Protein AF-A0A7W1F1E6-F1 (afdb_monomer)

Mean predicted aligned error: 12.1 Å

Foldseek 3Di:
DDPVLVVVLVVLLVLLCVLVVCQCVLQVPQDCVQEPVVLLVLSVCLLVVLLVVLLVLQCPFADPVSNPDPVNSSSLSSNLSSQLSVQLVVVVVVVQDSRVQRRRVVPSVSSVVSSCSSNVSSVVSSVVRGYDPVVVVVVVVVVVVVVVVVVVPPPPPPDDDDDDDDDDDDDPDDDDDDDDDDDDDDDDDDDD

Sequence (192 aa):
MSPDEFFVGMFCLVIALITWGSWYLGTVQVSGLVSPLAVRLPVYLAPLLAAGGLWMVLRTLASWDVRESPLYLAFYLVFGAAWVGITTRIQRLFGLYARDDVAERGNLGAGLAVGGAVLGATACYAGANIGDEINDERLMDRSLFIQMTSRQRAPTMGIPHRHLQSRATAEDLIHDGGESPTRRAGNRAASQ

pLDDT: mean 84.8, std 17.02, range [47.06, 98.62]

Solvent-accessible surface area (backbone atoms only — not comparable to full-atom values): 11192 Å² total; per-residue (Å²): 134,55,74,66,58,49,54,51,38,53,52,22,41,54,48,21,52,55,39,48,47,52,50,51,53,57,41,65,72,49,56,65,90,65,24,55,66,80,43,38,41,44,63,66,44,29,62,56,52,29,51,51,52,40,51,50,42,43,63,71,43,26,33,68,76,40,48,75,28,72,67,48,44,51,39,55,49,35,41,50,43,19,52,41,31,51,49,57,58,55,37,46,80,75,74,47,43,70,40,61,42,13,32,59,62,45,33,47,69,54,17,50,52,52,24,50,51,47,38,48,48,34,48,54,54,42,60,75,49,54,34,67,64,82,50,50,62,55,47,53,52,49,52,51,51,50,53,54,56,58,66,72,68,67,77,90,72,88,71,87,84,75,84,86,80,89,80,76,94,81,81,90,75,91,84,84,89,80,90,80,94,76,88,77,90,83,87,79,89,83,93,133

Structure (mmCIF, N/CA/C/O backbone):
data_AF-A0A7W1F1E6-F1
#
_entry.id   AF-A0A7W1F1E6-F1
#
loop_
_atom_site.group_PDB
_atom_site.id
_atom_site.type_symbol
_atom_site.label_atom_id
_atom_site.label_alt_id
_atom_site.label_comp_id
_atom_site.label_asym_id
_atom_site.label_entity_id
_atom_site.label_seq_id
_atom_site.pdbx_PDB_ins_code
_atom_site.Cartn_x
_atom_site.Cartn_y
_atom_site.Cartn_z
_atom_site.occupancy
_atom_site.B_iso_or_equiv
_atom_site.auth_seq_id
_atom_site.auth_comp_id
_atom_site.auth_asym_id
_atom_site.auth_atom_id
_atom_site.pdbx_PDB_model_num
ATOM 1 N N . MET A 1 1 ? 5.528 0.051 -23.300 1.00 88.12 1 MET A N 1
ATOM 2 C CA . MET A 1 1 ? 4.625 -0.885 -22.619 1.00 88.12 1 MET A CA 1
ATOM 3 C C . MET A 1 1 ? 4.069 -1.857 -23.633 1.00 88.12 1 MET A C 1
ATOM 5 O O . MET A 1 1 ? 3.473 -1.417 -24.616 1.00 88.12 1 MET A O 1
ATOM 9 N N . SER A 1 2 ? 4.356 -3.139 -23.457 1.00 95.00 2 SER A N 1
ATOM 10 C CA . SER A 1 2 ? 3.890 -4.202 -24.344 1.00 95.00 2 SER A CA 1
ATOM 11 C C . SER A 1 2 ? 2.410 -4.543 -24.077 1.00 95.00 2 SER A C 1
ATOM 13 O O . SER A 1 2 ? 1.859 -4.173 -23.033 1.00 95.00 2 SER A O 1
ATOM 15 N N . PRO A 1 3 ? 1.715 -5.219 -25.014 1.00 96.31 3 PRO A N 1
ATOM 16 C CA . PRO A 1 3 ? 0.317 -5.604 -24.816 1.00 96.31 3 PRO A CA 1
ATOM 17 C C . PRO A 1 3 ? 0.088 -6.499 -23.589 1.00 96.31 3 PRO A C 1
ATOM 19 O O . PRO A 1 3 ? -0.916 -6.345 -22.902 1.00 96.31 3 PRO A O 1
ATOM 22 N N . ASP A 1 4 ? 1.006 -7.415 -23.284 1.00 96.81 4 ASP A N 1
ATOM 23 C CA . ASP A 1 4 ? 0.929 -8.300 -22.118 1.00 96.81 4 ASP A CA 1
ATOM 24 C C . ASP A 1 4 ? 1.033 -7.528 -20.793 1.00 96.81 4 ASP A C 1
ATOM 26 O O . ASP A 1 4 ? 0.194 -7.727 -19.912 1.00 96.81 4 ASP A O 1
ATOM 30 N N . GLU A 1 5 ? 1.957 -6.567 -20.687 1.00 96.25 5 GLU A N 1
ATOM 31 C CA . GLU A 1 5 ? 2.050 -5.654 -19.540 1.00 96.25 5 GLU A CA 1
ATOM 32 C C . GLU A 1 5 ? 0.737 -4.888 -19.330 1.00 96.25 5 GLU A C 1
ATOM 34 O O . GLU A 1 5 ? 0.280 -4.710 -18.199 1.00 96.25 5 GLU A O 1
ATOM 39 N N . PHE A 1 6 ? 0.076 -4.475 -20.416 1.00 96.19 6 PHE A N 1
ATOM 40 C CA . PHE A 1 6 ? -1.224 -3.806 -20.344 1.00 96.19 6 PHE A CA 1
ATOM 41 C C . PHE A 1 6 ? -2.318 -4.693 -19.749 1.00 96.19 6 PHE A C 1
ATOM 43 O O . PHE A 1 6 ? -3.043 -4.253 -18.851 1.00 96.19 6 PHE A O 1
ATOM 50 N N . PHE A 1 7 ? -2.421 -5.948 -20.189 1.00 97.62 7 PHE A N 1
ATOM 51 C CA . PHE A 1 7 ? -3.396 -6.886 -19.630 1.00 97.62 7 PHE A CA 1
ATOM 52 C C . PHE A 1 7 ? -3.124 -7.191 -18.154 1.00 97.62 7 PHE A C 1
ATOM 54 O O . PHE A 1 7 ? -4.062 -7.209 -17.353 1.00 97.62 7 PHE A O 1
ATOM 61 N N . VAL A 1 8 ? -1.853 -7.356 -17.772 1.00 98.00 8 VAL A N 1
ATOM 62 C CA . VAL A 1 8 ? -1.454 -7.520 -16.366 1.00 98.00 8 VAL A CA 1
ATOM 63 C C . VAL A 1 8 ? -1.845 -6.287 -15.551 1.00 98.00 8 VAL A C 1
ATOM 65 O O . VAL A 1 8 ? -2.452 -6.420 -14.490 1.00 98.00 8 VAL A O 1
ATOM 68 N N . GLY A 1 9 ? -1.589 -5.084 -16.068 1.00 97.88 9 GLY A N 1
ATOM 69 C CA . GLY A 1 9 ? -1.956 -3.829 -15.413 1.00 97.88 9 GLY A CA 1
ATOM 70 C C . GLY A 1 9 ? -3.462 -3.706 -15.179 1.00 97.88 9 GLY A C 1
ATOM 71 O O . GLY A 1 9 ? -3.891 -3.335 -14.086 1.00 97.88 9 GLY A O 1
ATOM 72 N N . MET A 1 10 ? -4.279 -4.085 -16.166 1.00 98.19 10 MET A N 1
ATOM 73 C CA . MET A 1 10 ? -5.740 -4.103 -16.035 1.00 98.19 10 MET A CA 1
ATOM 74 C C . MET A 1 10 ? -6.218 -5.110 -14.987 1.00 98.19 10 MET A C 1
ATOM 76 O O . MET A 1 10 ? -7.077 -4.788 -14.165 1.00 98.19 10 MET A O 1
ATOM 80 N N . PHE A 1 11 ? -5.642 -6.311 -14.977 1.00 98.38 11 PHE A N 1
ATOM 81 C CA . PHE A 1 11 ? -5.961 -7.328 -13.980 1.00 98.38 11 PHE A CA 1
ATOM 82 C C . PHE A 1 11 ? -5.597 -6.866 -12.560 1.00 98.38 11 PHE A C 1
ATOM 84 O O . PHE A 1 11 ? -6.419 -6.951 -11.643 1.00 98.38 11 PHE A O 1
ATOM 91 N N . CYS A 1 12 ? -4.407 -6.287 -12.387 1.00 98.44 12 CYS A N 1
ATOM 92 C CA . CYS A 1 12 ? -3.978 -5.687 -11.127 1.00 98.44 12 CYS A CA 1
ATOM 93 C C . CYS A 1 12 ? -4.890 -4.534 -10.700 1.00 98.44 12 CYS A C 1
ATOM 95 O O . CYS A 1 12 ? -5.227 -4.443 -9.521 1.00 98.44 12 CYS A O 1
ATOM 97 N N . LEU A 1 13 ? -5.354 -3.697 -11.634 1.00 98.44 13 LEU A N 1
ATOM 98 C CA . LEU A 1 13 ? -6.293 -2.619 -11.322 1.00 98.44 13 LEU A CA 1
ATOM 99 C C . LEU A 1 13 ? -7.591 -3.163 -10.723 1.00 98.44 13 LEU A C 1
ATOM 101 O O . LEU A 1 13 ? -8.038 -2.673 -9.687 1.00 98.44 13 LEU A O 1
ATOM 105 N N . VAL A 1 14 ? -8.175 -4.198 -11.332 1.00 98.62 14 VAL A N 1
ATOM 106 C CA . VAL A 1 14 ? -9.402 -4.829 -10.824 1.00 98.62 14 VAL A CA 1
ATOM 107 C C . VAL A 1 14 ? -9.180 -5.399 -9.423 1.00 98.62 14 VAL A C 1
ATOM 109 O O . VAL A 1 14 ? -9.983 -5.140 -8.525 1.00 98.62 14 VAL A O 1
ATOM 112 N N . ILE A 1 15 ? -8.073 -6.117 -9.206 1.00 98.50 15 ILE A N 1
ATOM 113 C CA . ILE A 1 15 ? -7.727 -6.648 -7.882 1.00 98.50 15 ILE A CA 1
ATOM 114 C C . ILE A 1 15 ? -7.603 -5.517 -6.863 1.00 98.50 15 ILE A C 1
ATOM 116 O O . ILE A 1 15 ? -8.237 -5.590 -5.812 1.00 98.50 15 ILE A O 1
ATOM 120 N N . ALA A 1 16 ? -6.841 -4.468 -7.180 1.00 98.31 16 ALA A N 1
ATOM 121 C CA . ALA A 1 16 ? -6.631 -3.332 -6.293 1.00 98.31 16 ALA A CA 1
ATOM 122 C C . ALA A 1 16 ? -7.963 -2.667 -5.912 1.00 98.31 16 ALA A C 1
ATOM 124 O O . ALA A 1 16 ? -8.220 -2.431 -4.730 1.00 98.31 16 ALA A O 1
ATOM 125 N N . LEU A 1 17 ? -8.846 -2.420 -6.885 1.00 98.06 17 LEU A N 1
ATOM 126 C CA . LEU A 1 17 ? -10.163 -1.830 -6.634 1.00 98.06 17 LEU A CA 1
ATOM 127 C C . LEU A 1 17 ? -11.020 -2.708 -5.716 1.00 98.06 17 LEU A C 1
ATOM 129 O O . LEU A 1 17 ? -11.637 -2.197 -4.782 1.00 98.06 17 LEU A O 1
ATOM 133 N N . ILE A 1 18 ? -11.028 -4.027 -5.925 1.00 98.00 18 ILE A N 1
ATOM 134 C CA . ILE A 1 18 ? -11.782 -4.962 -5.081 1.00 98.00 18 ILE A CA 1
ATOM 135 C C . ILE A 1 18 ? -11.206 -4.998 -3.659 1.00 98.00 18 ILE A C 1
ATOM 137 O O . ILE A 1 18 ? -11.951 -4.899 -2.677 1.00 98.00 18 ILE A O 1
ATOM 141 N N . THR A 1 19 ? -9.886 -5.141 -3.513 1.00 97.31 19 THR A N 1
ATOM 142 C CA . THR A 1 19 ? -9.246 -5.258 -2.199 1.00 97.31 19 THR A CA 1
ATOM 143 C C . THR A 1 19 ? -9.395 -3.974 -1.399 1.00 97.31 19 THR A C 1
ATOM 145 O O . THR A 1 19 ? -9.927 -4.019 -0.289 1.00 97.31 19 THR A O 1
ATOM 148 N N . TRP A 1 20 ? -9.022 -2.831 -1.974 1.00 97.38 20 TRP A N 1
ATOM 149 C CA . TRP A 1 20 ? -9.066 -1.546 -1.281 1.00 97.38 20 TRP A CA 1
ATOM 150 C C . TRP A 1 20 ? -10.487 -1.022 -1.120 1.00 97.38 20 TRP A C 1
ATOM 152 O O . TRP A 1 20 ? -10.826 -0.523 -0.050 1.00 97.38 20 TRP A O 1
ATOM 162 N N . GLY A 1 21 ? -11.352 -1.209 -2.120 1.00 96.50 21 GLY A N 1
ATOM 163 C CA . GLY A 1 21 ? -12.767 -0.860 -2.015 1.00 96.50 21 GLY A CA 1
ATOM 164 C C . GLY A 1 21 ? -13.426 -1.579 -0.842 1.00 96.50 21 GLY A C 1
ATOM 165 O O . GLY A 1 21 ? -14.015 -0.939 0.024 1.00 96.50 21 GLY A O 1
ATOM 166 N N . SER A 1 22 ? -13.250 -2.899 -0.732 1.00 95.81 22 SER A N 1
ATOM 167 C CA . SER A 1 22 ? -13.806 -3.649 0.402 1.00 95.81 22 SER A CA 1
ATOM 168 C C . SER A 1 22 ? -13.191 -3.264 1.757 1.00 95.81 22 SER A C 1
ATOM 170 O O . SER A 1 22 ? -13.900 -3.266 2.762 1.00 95.81 22 SER A O 1
ATOM 172 N N . TRP A 1 23 ? -11.904 -2.897 1.790 1.00 95.50 23 TRP A N 1
ATOM 173 C CA . TRP A 1 23 ? -11.218 -2.429 2.997 1.00 95.50 23 TRP A CA 1
ATOM 174 C C . TRP A 1 23 ? -11.809 -1.113 3.503 1.00 95.50 23 TRP A C 1
ATOM 176 O O . TRP A 1 23 ? -12.213 -1.013 4.664 1.00 95.50 23 TRP A O 1
ATOM 186 N N . TYR A 1 24 ? -11.902 -0.110 2.627 1.00 95.38 24 TYR A N 1
ATOM 187 C CA . TYR A 1 24 ? -12.428 1.206 2.979 1.00 95.38 24 TYR A CA 1
ATOM 188 C C . TYR A 1 24 ? -13.925 1.161 3.269 1.00 95.38 24 TYR A C 1
ATOM 190 O O . TYR A 1 24 ? -14.363 1.715 4.272 1.00 95.38 24 TYR A O 1
ATOM 198 N N . LEU A 1 25 ? -14.715 0.448 2.463 1.00 94.88 25 LEU A N 1
ATOM 199 C CA . LEU A 1 25 ? -16.147 0.300 2.725 1.00 94.88 25 LEU A CA 1
ATOM 200 C C . LEU A 1 25 ? -16.395 -0.413 4.059 1.00 94.88 25 LEU A C 1
ATOM 202 O O . LEU A 1 25 ? -17.194 0.062 4.863 1.00 94.88 25 LEU A O 1
ATOM 206 N N . GLY A 1 26 ? -15.666 -1.498 4.337 1.00 92.19 26 GLY A N 1
ATOM 207 C CA . GLY A 1 26 ? -15.807 -2.242 5.588 1.00 92.19 26 GLY A CA 1
ATOM 208 C C . GLY A 1 26 ? -15.404 -1.437 6.824 1.00 92.19 26 GLY A C 1
ATOM 209 O O . GLY A 1 26 ? -16.008 -1.600 7.879 1.00 92.19 26 GLY A O 1
ATOM 210 N N . THR A 1 27 ? -14.416 -0.549 6.702 1.00 90.75 27 THR A N 1
ATOM 211 C CA . THR A 1 27 ? -13.952 0.282 7.821 1.00 90.75 27 THR A CA 1
ATOM 212 C C . 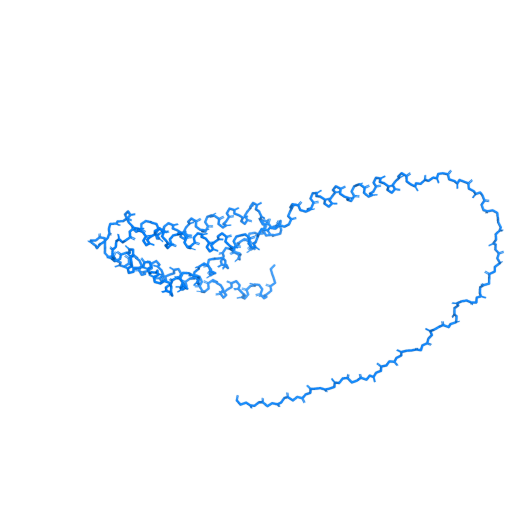THR A 1 27 ? -14.804 1.531 8.015 1.00 90.75 27 THR A C 1
ATOM 214 O O . THR A 1 27 ? -15.088 1.864 9.160 1.00 90.75 27 THR A O 1
ATOM 217 N N . VAL A 1 28 ? -15.266 2.201 6.953 1.00 92.31 28 VAL A N 1
ATOM 218 C CA . VAL A 1 28 ? -16.086 3.429 7.038 1.00 92.31 28 VAL A CA 1
ATOM 219 C C . VAL A 1 28 ? -17.503 3.151 7.544 1.00 92.31 28 VAL A C 1
ATOM 221 O O . VAL A 1 28 ? -18.056 3.979 8.264 1.00 92.31 28 VAL A O 1
ATOM 224 N N . GLN A 1 29 ? -18.069 1.978 7.247 1.00 92.62 29 GLN A N 1
ATOM 225 C CA . GLN A 1 29 ? -19.410 1.584 7.707 1.00 92.62 29 GLN A CA 1
ATOM 226 C C . GLN A 1 29 ? -19.544 1.469 9.235 1.00 92.62 29 GLN A C 1
ATOM 228 O O . GLN A 1 29 ? -20.662 1.461 9.749 1.00 92.62 29 GLN A O 1
ATOM 233 N N . VAL A 1 30 ? -18.435 1.402 9.980 1.00 90.69 30 VAL A N 1
ATOM 234 C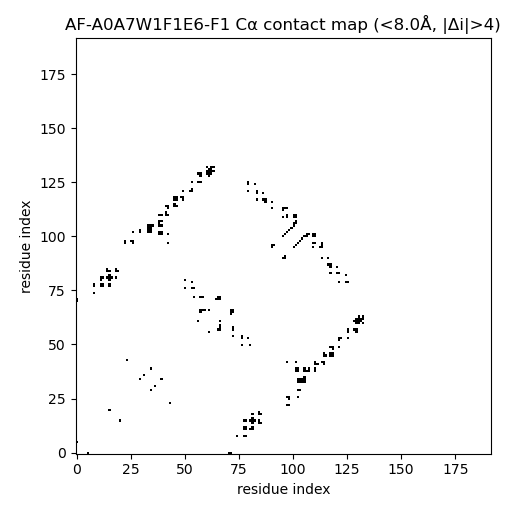 CA . VAL A 1 30 ? -18.479 1.355 11.444 1.00 90.69 30 VAL A CA 1
ATOM 235 C C . VAL A 1 30 ? -18.779 2.745 12.007 1.00 90.69 30 VAL A C 1
ATOM 237 O O . VAL A 1 30 ? -18.036 3.705 11.770 1.00 90.69 30 VAL A O 1
ATOM 240 N N . SER A 1 31 ? -19.867 2.851 12.774 1.00 89.25 31 SER A N 1
ATOM 241 C CA . SER A 1 31 ? -20.290 4.102 13.412 1.00 89.25 31 SER A CA 1
ATOM 242 C C . SER A 1 31 ? -19.187 4.680 14.302 1.00 89.25 31 SER A C 1
ATOM 244 O O . SER A 1 31 ? -18.516 3.957 15.038 1.00 89.25 31 SER A O 1
ATOM 246 N N . GLY A 1 32 ? -19.024 6.005 14.276 1.00 84.19 32 GLY A N 1
ATOM 247 C CA . GLY A 1 32 ? -18.097 6.714 15.168 1.00 84.19 32 GLY A CA 1
ATOM 248 C C . GLY A 1 32 ? -18.437 6.566 16.656 1.00 84.19 32 GLY A C 1
ATOM 249 O O . GLY A 1 32 ? -17.576 6.801 17.495 1.00 84.19 32 GLY A O 1
ATOM 250 N N . LEU A 1 33 ? -19.660 6.131 16.982 1.00 89.44 33 LEU A N 1
ATOM 251 C CA . LEU A 1 33 ? -20.070 5.817 18.354 1.00 89.44 33 LEU A CA 1
ATOM 252 C C . LEU A 1 33 ? -19.414 4.537 18.895 1.00 89.44 33 LEU A C 1
ATOM 254 O O . LEU A 1 33 ? -19.342 4.368 20.106 1.00 89.44 33 LEU A O 1
ATOM 258 N N . VAL A 1 34 ? -18.954 3.642 18.012 1.00 91.19 34 VAL A N 1
ATOM 259 C CA . VAL A 1 34 ? -18.327 2.365 18.394 1.00 91.19 34 VAL A CA 1
ATOM 260 C C . VAL A 1 34 ? -16.836 2.546 18.671 1.00 91.19 34 VAL A C 1
ATOM 262 O O . VAL A 1 34 ? -16.317 2.017 19.647 1.00 91.19 34 VAL A O 1
ATOM 265 N N . SER A 1 35 ? -16.143 3.312 17.825 1.00 92.19 35 SER A N 1
ATOM 266 C CA . SER A 1 35 ? -14.700 3.527 17.938 1.00 92.19 35 SER A CA 1
ATOM 267 C C . SER A 1 35 ? -14.319 4.939 17.489 1.00 92.19 35 SER A C 1
ATOM 269 O O . SER A 1 35 ? -14.729 5.369 16.398 1.00 92.19 35 SER A O 1
ATOM 271 N N . PRO A 1 36 ? -13.526 5.671 18.298 1.00 92.19 36 PRO A N 1
ATOM 272 C CA . PRO A 1 36 ? -13.120 7.032 17.984 1.00 92.19 36 PRO A CA 1
ATOM 273 C C . PRO A 1 36 ? -12.211 7.075 16.749 1.00 92.19 36 PRO A C 1
ATOM 275 O O . PRO A 1 36 ? -11.406 6.177 16.496 1.00 92.19 36 PRO A O 1
ATOM 278 N N . LEU A 1 37 ? -12.288 8.177 15.996 1.00 91.06 37 LEU A N 1
ATOM 279 C CA . LEU A 1 37 ? -11.533 8.351 14.750 1.00 91.06 37 LEU A CA 1
ATOM 280 C C . LEU A 1 37 ? -10.017 8.195 14.944 1.00 91.06 37 LEU A C 1
ATOM 282 O O . LEU A 1 37 ? -9.357 7.608 14.092 1.00 91.06 37 LEU A O 1
ATOM 286 N N . ALA A 1 38 ? -9.476 8.667 16.072 1.00 92.44 38 ALA A N 1
ATOM 287 C CA . ALA A 1 38 ? -8.048 8.583 16.378 1.00 92.44 38 ALA A CA 1
ATOM 288 C C . ALA A 1 38 ? -7.521 7.136 16.381 1.00 92.44 38 ALA A C 1
ATOM 290 O O . ALA A 1 38 ? -6.419 6.883 15.905 1.00 92.44 38 ALA A O 1
ATOM 291 N N . VAL A 1 39 ? -8.328 6.178 16.849 1.00 92.25 39 VAL A N 1
ATOM 292 C CA . VAL A 1 39 ? -7.961 4.752 16.882 1.00 92.25 39 VAL A CA 1
ATOM 293 C C . VAL A 1 39 ? -8.025 4.121 15.489 1.00 92.25 39 VAL A C 1
ATOM 295 O O . VAL A 1 39 ? -7.255 3.218 15.175 1.00 92.25 39 VAL A O 1
ATOM 298 N N . ARG A 1 40 ? -8.913 4.622 14.626 1.00 92.31 40 ARG A N 1
ATOM 299 C CA . ARG A 1 40 ? -9.097 4.147 13.243 1.00 92.31 40 ARG A CA 1
ATOM 300 C C . ARG A 1 40 ? -8.107 4.775 12.266 1.00 92.31 40 ARG A C 1
ATOM 302 O O . ARG A 1 40 ? -7.886 4.237 11.182 1.00 92.31 40 ARG A O 1
ATOM 309 N N . LEU A 1 41 ? -7.502 5.898 12.647 1.00 93.56 41 LEU A N 1
ATOM 310 C CA . LEU A 1 41 ? -6.612 6.679 11.800 1.00 93.56 41 LEU A CA 1
ATOM 311 C C . LEU A 1 41 ? -5.444 5.860 11.215 1.00 93.56 41 LEU A C 1
ATOM 313 O O . LEU A 1 41 ? -5.224 5.981 10.011 1.00 93.56 41 LEU A O 1
ATOM 317 N N . PRO A 1 42 ? -4.750 4.973 11.964 1.00 92.94 42 PRO A N 1
ATOM 318 C CA . PRO A 1 42 ? -3.691 4.138 11.393 1.00 92.94 42 PRO A CA 1
ATOM 319 C C . PRO A 1 42 ? -4.164 3.272 10.219 1.00 92.94 42 PRO A C 1
ATOM 321 O O . PRO A 1 42 ? -3.460 3.151 9.223 1.00 92.94 42 PRO A O 1
ATOM 324 N N . VAL A 1 43 ? -5.380 2.722 10.291 1.00 93.38 43 VAL A N 1
ATOM 325 C CA . VAL A 1 43 ? -5.954 1.858 9.243 1.00 93.38 43 VAL A CA 1
ATOM 326 C C . VAL A 1 43 ? -6.327 2.651 7.988 1.00 93.38 43 VAL A C 1
ATOM 328 O O . VAL A 1 43 ? -6.227 2.125 6.879 1.00 93.38 43 VAL A O 1
ATOM 331 N N . TYR A 1 44 ? -6.725 3.916 8.143 1.00 94.44 44 TYR A N 1
ATOM 332 C CA . TYR A 1 44 ? -7.008 4.805 7.014 1.00 94.44 44 TYR A CA 1
ATOM 333 C C . TYR A 1 44 ? -5.749 5.370 6.368 1.00 94.44 44 TYR A C 1
ATOM 335 O O . TYR A 1 44 ? -5.686 5.476 5.143 1.00 94.44 44 TYR A O 1
ATOM 343 N N . LEU A 1 45 ? -4.758 5.731 7.185 1.00 96.00 45 LEU A N 1
ATOM 344 C CA . LEU A 1 45 ? -3.523 6.341 6.711 1.00 96.00 45 LEU A CA 1
ATOM 345 C C . LEU A 1 45 ? -2.546 5.317 6.142 1.00 96.00 45 LEU A C 1
ATOM 347 O O . LEU A 1 45 ? -1.830 5.659 5.208 1.00 96.00 45 LEU A O 1
ATOM 351 N N . ALA A 1 46 ? -2.511 4.080 6.646 1.00 96.12 46 ALA A N 1
ATOM 352 C CA . ALA A 1 46 ? -1.517 3.095 6.218 1.00 96.12 46 ALA A CA 1
ATOM 353 C C . ALA A 1 46 ? -1.478 2.872 4.692 1.00 96.12 46 ALA A C 1
ATOM 355 O O . ALA A 1 46 ? -0.380 2.938 4.141 1.00 96.12 46 ALA A O 1
ATOM 356 N N . PRO A 1 47 ? -2.604 2.700 3.968 1.00 96.25 47 PRO A N 1
ATOM 357 C CA . PRO A 1 47 ? -2.563 2.541 2.513 1.00 96.25 47 PRO A CA 1
ATOM 358 C C . PRO A 1 47 ? -2.110 3.811 1.779 1.00 96.25 47 PRO A C 1
ATOM 360 O O . PRO A 1 47 ? -1.428 3.720 0.763 1.00 96.25 47 PRO A O 1
ATOM 363 N N . LEU A 1 48 ? -2.443 4.998 2.303 1.00 97.12 48 LEU A N 1
ATOM 364 C CA . LEU A 1 48 ? -2.020 6.277 1.722 1.00 97.12 48 LEU A CA 1
ATOM 365 C C . LEU A 1 48 ? -0.517 6.502 1.907 1.00 97.12 48 LEU A C 1
ATOM 367 O O . LEU A 1 48 ? 0.174 6.894 0.970 1.00 97.12 48 LEU A O 1
ATOM 371 N N . LEU A 1 49 ? -0.003 6.209 3.103 1.00 97.88 49 LEU A N 1
ATOM 372 C CA . LEU A 1 49 ? 1.424 6.270 3.409 1.00 97.88 49 LEU A CA 1
ATOM 373 C C . LEU A 1 49 ? 2.207 5.224 2.612 1.00 97.88 49 LEU A C 1
ATOM 375 O O . LEU A 1 49 ? 3.271 5.536 2.089 1.00 97.88 49 LEU A O 1
ATOM 379 N N . ALA A 1 50 ? 1.662 4.016 2.458 1.00 97.94 50 ALA A N 1
ATOM 380 C CA . ALA A 1 50 ? 2.218 2.984 1.592 1.00 97.94 50 ALA A CA 1
ATOM 381 C C . ALA A 1 50 ? 2.295 3.448 0.132 1.00 97.94 50 ALA A C 1
ATOM 383 O O . ALA A 1 50 ? 3.357 3.367 -0.479 1.00 97.94 50 ALA A O 1
ATOM 384 N N . ALA A 1 51 ? 1.205 3.984 -0.423 1.00 97.69 51 ALA A N 1
ATOM 385 C CA . ALA A 1 51 ? 1.189 4.490 -1.793 1.00 97.69 51 ALA A CA 1
ATOM 386 C C . ALA A 1 51 ? 2.189 5.643 -1.990 1.00 97.69 51 ALA A C 1
ATOM 388 O O . ALA A 1 51 ? 2.934 5.646 -2.967 1.00 97.69 51 ALA A O 1
ATOM 389 N N . GLY A 1 52 ? 2.253 6.584 -1.042 1.00 98.25 52 GLY A N 1
ATOM 390 C CA . GLY A 1 52 ? 3.212 7.690 -1.068 1.00 98.25 52 GLY A CA 1
ATOM 391 C C . GLY A 1 52 ? 4.667 7.224 -0.954 1.00 98.25 52 GLY A C 1
ATOM 392 O O . GLY A 1 52 ? 5.519 7.679 -1.714 1.00 98.25 52 GLY A O 1
ATOM 393 N N . GLY A 1 53 ? 4.950 6.279 -0.054 1.00 98.06 53 GLY A N 1
ATOM 394 C CA . GLY A 1 53 ? 6.277 5.682 0.103 1.00 98.06 53 GLY A CA 1
ATOM 395 C C . GLY A 1 53 ? 6.707 4.895 -1.134 1.00 98.06 53 GLY A C 1
ATOM 396 O O . GLY A 1 53 ? 7.829 5.060 -1.608 1.00 98.06 53 GLY A O 1
ATOM 397 N N . LEU A 1 54 ? 5.800 4.104 -1.713 1.00 98.12 54 LEU A N 1
ATOM 398 C CA . LEU A 1 54 ? 6.052 3.393 -2.964 1.00 98.12 54 LEU A CA 1
ATOM 399 C C . LEU A 1 54 ? 6.315 4.368 -4.114 1.00 98.12 54 LEU A C 1
ATOM 401 O O . LEU A 1 54 ? 7.287 4.193 -4.838 1.00 98.12 54 LEU A O 1
ATOM 405 N N . TRP A 1 55 ? 5.497 5.413 -4.258 1.00 98.25 55 TRP A N 1
ATOM 406 C CA . TRP A 1 55 ? 5.715 6.458 -5.260 1.00 98.25 55 TRP A CA 1
ATOM 407 C C . TRP A 1 55 ? 7.085 7.119 -5.112 1.00 98.25 55 TRP A C 1
ATOM 409 O O . TRP A 1 55 ? 7.794 7.288 -6.101 1.00 98.25 55 TRP A O 1
ATOM 419 N N . MET A 1 56 ? 7.474 7.463 -3.880 1.00 98.12 56 MET A N 1
ATOM 420 C CA . MET A 1 56 ? 8.783 8.046 -3.599 1.00 98.12 56 MET A CA 1
ATOM 421 C C . MET A 1 56 ? 9.906 7.113 -4.058 1.00 98.12 56 MET A C 1
ATOM 423 O O . MET A 1 56 ? 10.777 7.563 -4.795 1.00 98.12 56 MET A O 1
ATOM 427 N N . VAL A 1 57 ? 9.871 5.832 -3.673 1.00 97.25 57 VAL A N 1
ATOM 428 C CA . VAL A 1 57 ? 10.885 4.846 -4.087 1.00 97.25 57 VAL A CA 1
ATOM 429 C C . VAL A 1 57 ? 10.907 4.692 -5.604 1.00 97.25 57 VAL A C 1
ATOM 431 O O . VAL A 1 57 ? 11.975 4.753 -6.205 1.00 97.25 57 VAL A O 1
ATOM 434 N N . LEU A 1 58 ? 9.743 4.569 -6.245 1.00 96.44 58 LEU A N 1
ATOM 435 C CA . LEU A 1 58 ? 9.662 4.423 -7.695 1.00 96.44 58 LEU A CA 1
ATOM 436 C C . LEU A 1 58 ? 10.162 5.656 -8.450 1.00 96.44 58 LEU A C 1
ATOM 438 O O . LEU A 1 58 ? 10.627 5.509 -9.568 1.00 96.44 58 LEU A O 1
ATOM 442 N N . ARG A 1 59 ? 10.083 6.865 -7.881 1.00 96.38 59 ARG A N 1
ATOM 443 C CA . ARG A 1 59 ? 10.575 8.094 -8.530 1.00 96.38 59 ARG A CA 1
ATOM 444 C C . ARG A 1 59 ? 12.047 8.380 -8.281 1.00 96.38 59 ARG A C 1
ATOM 446 O O . ARG A 1 59 ? 12.613 9.172 -9.026 1.00 96.38 59 ARG A O 1
ATOM 453 N N . THR A 1 60 ? 12.656 7.789 -7.258 1.00 94.94 60 THR A N 1
ATOM 454 C CA . THR A 1 60 ? 14.046 8.096 -6.885 1.00 94.94 60 THR A CA 1
ATOM 455 C C . THR A 1 60 ? 14.990 6.918 -7.074 1.00 94.94 60 THR A C 1
ATOM 457 O O . THR A 1 60 ? 16.114 7.131 -7.515 1.00 94.94 60 THR A O 1
ATOM 460 N N . LEU A 1 61 ? 14.543 5.691 -6.798 1.00 94.88 61 LEU A N 1
ATOM 461 C CA . LEU A 1 61 ? 15.396 4.501 -6.723 1.00 94.88 61 LEU A CA 1
ATOM 462 C C . LEU A 1 61 ? 15.089 3.429 -7.779 1.00 94.88 61 LEU A C 1
ATOM 464 O O . LEU A 1 61 ? 15.854 2.475 -7.889 1.00 94.88 61 LEU A O 1
ATOM 468 N N . ALA A 1 62 ? 13.988 3.530 -8.530 1.00 95.00 62 ALA A N 1
ATOM 469 C CA . ALA A 1 62 ? 13.735 2.609 -9.642 1.00 95.00 62 ALA A CA 1
ATOM 470 C C . ALA A 1 62 ? 14.682 2.875 -10.824 1.00 95.00 62 ALA A C 1
ATOM 472 O O . ALA A 1 62 ? 15.372 3.894 -10.869 1.00 95.00 62 ALA A O 1
ATOM 473 N N . SER A 1 63 ? 14.698 1.965 -11.795 1.00 93.56 63 SER A N 1
ATOM 474 C CA . SER A 1 63 ? 15.464 2.134 -13.029 1.00 93.56 63 SER A CA 1
ATOM 475 C C . SER A 1 63 ? 14.959 3.328 -13.849 1.00 93.56 63 SER A C 1
ATOM 477 O O . SER A 1 63 ? 13.788 3.715 -13.779 1.00 93.56 63 SER A O 1
ATOM 479 N N . TRP A 1 64 ? 15.858 3.934 -14.627 1.00 91.81 64 TRP A N 1
ATOM 480 C CA . TRP A 1 64 ? 15.590 5.150 -15.399 1.00 91.81 64 TRP A CA 1
ATOM 481 C C . TRP A 1 64 ? 14.355 5.053 -16.312 1.00 91.81 64 TRP A C 1
ATOM 483 O O . TRP A 1 64 ? 13.543 5.977 -16.363 1.00 91.81 64 TRP A O 1
ATOM 493 N N . ASP A 1 65 ? 14.169 3.913 -16.975 1.00 92.56 65 ASP A N 1
ATOM 494 C CA . ASP A 1 65 ? 13.030 3.616 -17.851 1.00 92.56 65 ASP A CA 1
ATOM 495 C C . ASP A 1 65 ? 11.679 3.612 -17.116 1.00 92.56 65 ASP A C 1
ATOM 497 O O . ASP A 1 65 ? 10.664 4.028 -17.683 1.00 92.56 65 ASP A O 1
ATOM 501 N N . VAL A 1 66 ? 11.664 3.215 -15.841 1.00 95.38 66 VAL A N 1
ATOM 502 C CA . VAL A 1 66 ? 10.484 3.323 -14.977 1.00 95.38 66 VAL A CA 1
ATOM 503 C C . VAL A 1 66 ? 10.300 4.763 -14.516 1.00 95.38 66 VAL A C 1
ATOM 505 O O . VAL A 1 66 ? 9.203 5.306 -14.639 1.00 95.38 66 VAL A O 1
ATOM 508 N N . ARG A 1 67 ? 11.361 5.409 -14.016 1.00 95.31 67 ARG A N 1
ATOM 509 C CA . ARG A 1 67 ? 11.287 6.759 -13.427 1.00 95.31 67 ARG A CA 1
ATOM 510 C C . ARG A 1 67 ? 10.800 7.816 -14.409 1.00 95.31 67 ARG A C 1
ATOM 512 O O . ARG A 1 67 ? 10.019 8.680 -14.006 1.00 95.31 67 ARG A O 1
ATOM 519 N N . GLU A 1 68 ? 11.248 7.748 -15.659 1.00 95.56 68 GLU A N 1
ATOM 520 C CA . GLU A 1 68 ? 10.947 8.743 -16.696 1.00 95.56 68 GLU A CA 1
ATOM 521 C C . GLU A 1 68 ? 9.679 8.434 -17.498 1.00 95.56 68 GLU A C 1
ATOM 523 O O . GLU A 1 68 ? 9.228 9.262 -18.289 1.00 95.56 68 GLU A O 1
ATOM 528 N N . SER A 1 69 ? 9.057 7.272 -17.286 1.00 96.88 69 SER A N 1
ATOM 529 C CA . SER A 1 69 ? 7.821 6.900 -17.969 1.00 96.88 69 SER A CA 1
ATOM 530 C C . SER A 1 69 ? 6.623 6.974 -17.021 1.00 96.88 69 SER A C 1
ATOM 532 O O . SER A 1 69 ? 6.420 6.076 -16.197 1.00 96.88 69 SER A O 1
ATOM 534 N N . PRO A 1 70 ? 5.746 7.993 -17.160 1.00 96.94 70 PRO A N 1
ATOM 535 C CA . PRO A 1 70 ? 4.527 8.100 -16.359 1.00 96.94 70 PRO A CA 1
ATOM 536 C C . PRO A 1 70 ? 3.633 6.860 -16.456 1.00 96.94 70 PRO A C 1
ATOM 538 O O . PRO A 1 70 ? 2.952 6.505 -15.495 1.00 96.94 70 PRO A O 1
ATOM 541 N N . LEU A 1 71 ? 3.648 6.192 -17.613 1.00 97.44 71 LEU A N 1
ATOM 542 C CA . LEU A 1 71 ? 2.865 4.987 -17.845 1.00 97.44 71 LEU A CA 1
ATOM 543 C C . LEU A 1 71 ? 3.402 3.800 -17.030 1.00 97.44 71 LEU A C 1
ATOM 545 O O . LEU A 1 71 ? 2.611 3.112 -16.387 1.00 97.44 71 LEU A O 1
ATOM 549 N N . TYR A 1 72 ? 4.724 3.596 -16.997 1.00 96.94 72 TYR A N 1
ATOM 550 C CA . TYR A 1 72 ? 5.323 2.549 -16.161 1.00 96.94 72 TYR A CA 1
ATOM 551 C C . TYR A 1 72 ? 5.159 2.865 -14.673 1.00 96.94 72 TYR A C 1
ATOM 553 O O . TYR A 1 72 ? 4.772 1.985 -13.909 1.00 96.94 72 TYR A O 1
ATOM 561 N N . LEU A 1 73 ? 5.328 4.121 -14.254 1.00 97.62 73 LEU A N 1
ATOM 562 C CA . LEU A 1 73 ? 5.039 4.537 -12.876 1.00 97.62 73 LEU A CA 1
ATOM 563 C C . LEU A 1 73 ? 3.612 4.186 -12.443 1.00 97.62 73 LEU A C 1
ATOM 565 O O . LEU A 1 73 ? 3.412 3.605 -11.375 1.00 97.62 73 LEU A O 1
ATOM 569 N N . ALA A 1 74 ? 2.620 4.518 -13.273 1.00 97.94 74 ALA A N 1
ATOM 570 C CA . ALA A 1 74 ? 1.226 4.186 -13.001 1.00 97.94 74 ALA A CA 1
ATOM 571 C C . ALA A 1 74 ? 1.014 2.666 -12.925 1.00 97.94 74 ALA A C 1
ATOM 573 O O . ALA A 1 74 ? 0.358 2.185 -12.001 1.00 97.94 74 ALA A O 1
ATOM 574 N N . PHE A 1 75 ? 1.609 1.909 -13.850 1.00 97.94 75 PHE A N 1
ATOM 575 C CA . PHE A 1 75 ? 1.567 0.448 -13.843 1.00 97.94 75 PHE A CA 1
ATOM 576 C C . PHE A 1 75 ? 2.132 -0.141 -12.538 1.00 97.94 75 PHE A C 1
ATOM 578 O O . PHE A 1 75 ? 1.434 -0.899 -11.863 1.00 97.94 75 PHE A O 1
ATOM 585 N N . TYR A 1 76 ? 3.341 0.253 -12.125 1.00 98.00 76 TYR A N 1
ATOM 586 C CA . TYR A 1 76 ? 3.983 -0.267 -10.912 1.00 98.00 76 TYR A CA 1
ATOM 587 C C . TYR A 1 76 ? 3.263 0.145 -9.628 1.00 98.00 76 TYR A C 1
ATOM 589 O O . TYR A 1 76 ? 3.224 -0.642 -8.678 1.00 98.00 76 TYR A O 1
ATOM 597 N N . LEU A 1 77 ? 2.656 1.337 -9.593 1.00 98.25 77 LEU A N 1
ATOM 598 C CA . LEU A 1 77 ? 1.787 1.750 -8.492 1.00 98.25 77 LEU A CA 1
ATOM 599 C C . LEU A 1 77 ? 0.542 0.867 -8.389 1.00 98.25 77 LEU A C 1
ATOM 601 O O . LEU A 1 77 ? 0.207 0.412 -7.297 1.00 98.25 77 LEU A O 1
ATOM 605 N N . VAL A 1 78 ? -0.140 0.617 -9.509 1.00 98.50 78 VAL A N 1
ATOM 606 C CA . VAL A 1 78 ? -1.345 -0.224 -9.545 1.00 98.50 78 VAL A CA 1
ATOM 607 C C . VAL A 1 78 ? -1.012 -1.664 -9.168 1.00 98.50 78 VAL A C 1
ATOM 609 O O . VAL A 1 78 ? -1.713 -2.268 -8.355 1.00 98.50 78 VAL A O 1
ATOM 612 N N . PHE A 1 79 ? 0.081 -2.204 -9.703 1.00 98.50 79 PHE A N 1
ATOM 613 C CA . PHE A 1 79 ? 0.552 -3.540 -9.360 1.00 98.50 79 PHE A CA 1
ATOM 614 C C . PHE A 1 79 ? 0.919 -3.631 -7.872 1.00 98.50 79 PHE A C 1
ATOM 616 O O . PHE A 1 79 ? 0.472 -4.546 -7.181 1.00 98.50 79 PHE A O 1
ATOM 623 N N . GLY A 1 80 ? 1.648 -2.646 -7.340 1.00 98.38 80 GLY A N 1
ATOM 624 C CA . GLY A 1 80 ? 1.983 -2.572 -5.918 1.00 98.38 80 GLY A CA 1
ATOM 625 C C . GLY A 1 80 ? 0.744 -2.473 -5.029 1.00 98.38 80 GLY A C 1
ATOM 626 O O . GLY A 1 80 ? 0.649 -3.166 -4.017 1.00 98.38 80 GLY A O 1
ATOM 627 N N . ALA A 1 81 ? -0.254 -1.683 -5.432 1.00 98.50 81 ALA A N 1
ATOM 628 C CA . ALA A 1 81 ? -1.532 -1.598 -4.737 1.00 98.50 81 ALA A CA 1
ATOM 629 C C . ALA A 1 81 ? -2.275 -2.942 -4.746 1.00 98.50 81 ALA A C 1
ATOM 631 O O . ALA A 1 81 ? -2.825 -3.328 -3.716 1.00 98.50 81 ALA A O 1
ATOM 632 N N . ALA A 1 82 ? -2.277 -3.674 -5.862 1.00 98.56 82 ALA A N 1
ATOM 633 C CA . ALA A 1 82 ? -2.873 -5.006 -5.944 1.00 98.56 82 ALA A CA 1
ATOM 634 C C . ALA A 1 82 ? -2.148 -6.004 -5.029 1.00 98.56 82 ALA A C 1
ATOM 636 O O . ALA A 1 82 ? -2.791 -6.700 -4.243 1.00 98.56 82 ALA A O 1
ATOM 637 N N . TRP A 1 83 ? -0.812 -6.027 -5.081 1.00 98.31 83 TRP A N 1
ATOM 638 C CA . TRP A 1 83 ? 0.032 -6.875 -4.242 1.00 98.31 83 TRP A CA 1
ATOM 639 C C . TRP A 1 83 ? -0.227 -6.635 -2.752 1.00 98.31 83 TRP A C 1
ATOM 641 O O . TRP A 1 83 ? -0.588 -7.561 -2.027 1.00 98.31 83 TRP A O 1
ATOM 651 N N . VAL A 1 84 ? -0.129 -5.383 -2.300 1.00 98.06 84 VAL A N 1
ATOM 652 C CA . VAL A 1 84 ? -0.378 -5.010 -0.899 1.00 98.06 84 VAL A CA 1
ATOM 653 C C . VAL A 1 84 ? -1.838 -5.282 -0.519 1.00 98.06 84 VAL A C 1
ATOM 655 O O . VAL A 1 84 ? -2.119 -5.791 0.562 1.00 98.06 84 VAL A O 1
ATOM 658 N N . GLY A 1 85 ? -2.783 -5.033 -1.426 1.00 97.62 85 GLY A N 1
ATOM 659 C CA . GLY A 1 85 ? -4.189 -5.380 -1.240 1.00 97.62 85 GLY A CA 1
ATOM 660 C C . GLY A 1 85 ? -4.401 -6.876 -0.984 1.00 97.62 85 GLY A C 1
ATOM 661 O O . GLY A 1 85 ? -5.157 -7.244 -0.084 1.00 97.62 85 GLY A O 1
ATOM 662 N N . ILE A 1 86 ? -3.702 -7.751 -1.711 1.00 97.88 86 ILE A N 1
ATOM 663 C CA . ILE A 1 86 ? -3.721 -9.202 -1.479 1.00 97.88 86 ILE A CA 1
ATOM 664 C C . ILE A 1 86 ? -3.076 -9.550 -0.134 1.00 97.88 86 ILE A C 1
ATOM 666 O O . ILE A 1 86 ? -3.643 -10.351 0.614 1.00 97.88 86 ILE A O 1
ATOM 670 N N . THR A 1 87 ? -1.940 -8.941 0.228 1.00 97.06 87 THR A N 1
ATOM 671 C CA . THR A 1 87 ? -1.294 -9.241 1.517 1.00 97.06 87 THR A CA 1
ATOM 672 C C . THR A 1 87 ? -2.190 -8.886 2.702 1.00 97.06 87 THR A C 1
ATOM 674 O O . THR A 1 87 ? -2.203 -9.621 3.689 1.00 97.06 87 THR A O 1
ATOM 677 N N . THR A 1 88 ? -3.046 -7.863 2.586 1.00 95.88 88 THR A N 1
ATOM 678 C CA . THR A 1 88 ? -4.058 -7.576 3.619 1.00 95.88 88 THR A CA 1
ATOM 679 C C . THR A 1 88 ? -5.072 -8.710 3.822 1.00 95.88 88 THR A C 1
ATOM 681 O O . THR A 1 88 ? -5.609 -8.884 4.914 1.00 95.88 88 THR A O 1
ATOM 684 N N . ARG A 1 89 ? -5.331 -9.537 2.799 1.00 95.19 89 ARG A N 1
ATOM 685 C CA . ARG A 1 89 ? -6.179 -10.734 2.931 1.00 95.19 89 ARG A CA 1
ATOM 686 C C . ARG A 1 89 ? -5.448 -11.861 3.634 1.00 95.19 89 ARG A C 1
ATOM 688 O O . ARG A 1 89 ? -6.056 -12.556 4.440 1.00 95.19 89 ARG A O 1
ATOM 695 N N . ILE A 1 90 ? -4.154 -11.997 3.367 1.00 95.62 90 ILE A N 1
ATOM 696 C CA . ILE A 1 90 ? -3.283 -12.972 4.024 1.00 95.62 90 ILE A CA 1
ATOM 697 C C . ILE A 1 90 ? -3.140 -12.646 5.520 1.00 95.62 90 ILE A C 1
ATOM 699 O O . ILE A 1 90 ? -3.167 -13.558 6.337 1.00 95.62 90 ILE A O 1
ATOM 703 N N . GLN A 1 91 ? -3.092 -11.365 5.905 1.00 93.88 91 GLN A N 1
ATOM 704 C CA . GLN A 1 91 ? -3.061 -10.931 7.315 1.00 93.88 91 GLN A CA 1
ATOM 705 C C . GLN A 1 91 ? -4.212 -11.514 8.157 1.00 93.88 91 GLN A C 1
ATOM 707 O O . GLN A 1 91 ? -4.020 -11.832 9.330 1.00 93.88 91 GLN A O 1
ATOM 712 N N . ARG A 1 92 ? -5.379 -11.755 7.547 1.00 93.94 92 ARG A N 1
ATOM 713 C CA . ARG A 1 92 ? -6.532 -12.386 8.214 1.00 93.94 92 ARG A CA 1
ATOM 714 C C . ARG A 1 92 ? -6.225 -13.805 8.696 1.00 93.94 92 ARG A C 1
ATOM 716 O O . ARG A 1 92 ? -6.757 -14.232 9.718 1.00 93.94 92 ARG A O 1
ATOM 723 N N . LEU A 1 93 ? -5.341 -14.521 7.999 1.00 94.69 93 LEU A N 1
ATOM 724 C CA . LEU A 1 93 ? -4.879 -15.854 8.405 1.00 94.69 93 LEU A CA 1
ATOM 725 C C . LEU A 1 93 ? -4.038 -15.804 9.688 1.00 94.69 93 LEU A C 1
ATOM 727 O O . LEU A 1 93 ? -3.967 -16.792 10.409 1.00 94.69 93 LEU A O 1
ATOM 731 N N . PHE A 1 94 ? -3.454 -14.646 10.000 1.00 94.62 94 PHE A N 1
ATOM 732 C CA . PHE A 1 94 ? -2.697 -14.392 11.225 1.00 94.62 94 PHE A CA 1
ATOM 733 C C . PHE A 1 94 ? -3.544 -13.753 12.334 1.00 94.62 94 PHE A C 1
ATOM 735 O O . PHE A 1 94 ? -2.999 -13.298 13.336 1.00 94.62 94 PHE A O 1
ATOM 742 N N . GLY A 1 95 ? -4.869 -13.696 12.169 1.00 94.69 95 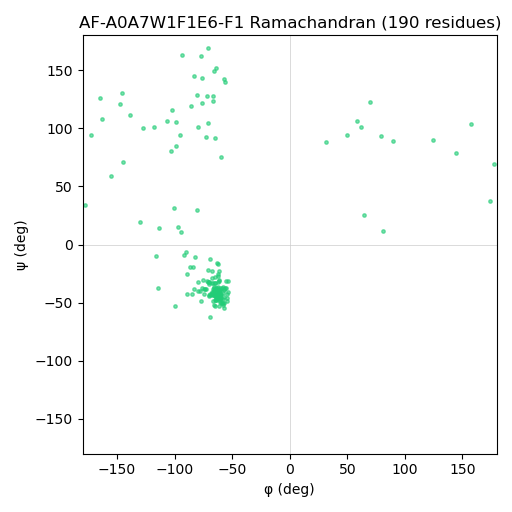GLY A N 1
ATOM 743 C CA . GLY A 1 95 ? -5.757 -13.110 13.171 1.00 94.69 95 GLY A CA 1
ATOM 744 C C . GLY A 1 95 ? -5.836 -11.583 13.132 1.00 94.69 95 GLY A C 1
ATOM 745 O O . GLY A 1 95 ? -6.370 -11.007 14.068 1.00 94.69 95 GLY A O 1
ATOM 746 N N . LEU A 1 96 ? -5.316 -10.925 12.087 1.00 94.69 96 LEU A N 1
ATOM 747 C CA . LEU A 1 96 ? -5.366 -9.468 11.946 1.00 94.69 96 LEU A CA 1
ATOM 748 C C . LEU A 1 96 ? -6.520 -9.056 11.025 1.00 94.69 96 LEU A C 1
ATOM 750 O O . LEU A 1 96 ? -6.441 -9.190 9.800 1.00 94.69 96 LEU A O 1
ATOM 754 N N . TYR A 1 97 ? -7.591 -8.531 11.613 1.00 94.56 97 TYR A N 1
ATOM 755 C CA . TYR A 1 97 ? -8.787 -8.072 10.915 1.00 94.56 97 TYR A CA 1
ATOM 756 C C . TYR A 1 97 ? -8.978 -6.575 11.160 1.00 94.56 97 TYR A C 1
ATOM 758 O O . TYR A 1 97 ? -9.489 -6.149 12.189 1.00 94.56 97 TYR A O 1
ATOM 766 N N . ALA A 1 98 ? -8.607 -5.744 10.182 1.00 94.56 98 ALA A N 1
ATOM 767 C CA . ALA A 1 98 ? -8.652 -4.285 10.329 1.00 94.56 98 ALA A CA 1
ATOM 768 C C . ALA A 1 98 ? -10.036 -3.739 10.724 1.00 94.56 98 ALA A C 1
ATOM 770 O O . ALA A 1 98 ? -10.136 -2.800 11.512 1.00 94.56 98 ALA A O 1
ATOM 771 N N . ARG A 1 99 ? -11.110 -4.335 10.197 1.00 94.69 99 ARG A N 1
ATOM 772 C CA . ARG A 1 99 ? -12.478 -3.974 10.573 1.00 94.69 99 ARG A CA 1
ATOM 773 C C . ARG A 1 99 ? -12.779 -4.406 12.008 1.00 94.69 99 ARG A C 1
ATOM 775 O O . ARG A 1 99 ? -13.024 -3.554 12.853 1.00 94.69 99 ARG A O 1
ATOM 782 N N . ASP A 1 100 ? -12.737 -5.702 12.274 1.00 94.56 100 ASP A N 1
ATOM 783 C CA . ASP A 1 100 ? -13.245 -6.261 13.527 1.00 94.56 100 ASP A CA 1
ATOM 784 C C . ASP A 1 100 ? -12.358 -5.854 14.718 1.00 94.56 100 ASP A C 1
ATOM 786 O O . ASP A 1 100 ? -12.858 -5.425 15.757 1.00 94.56 100 ASP A O 1
ATOM 790 N N . ASP A 1 101 ? -11.033 -5.900 14.561 1.00 95.50 101 ASP A N 1
ATOM 791 C CA . ASP A 1 101 ? -10.098 -5.613 15.651 1.00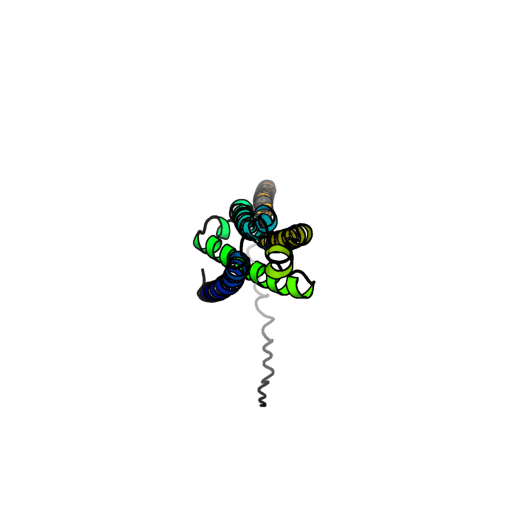 95.50 101 ASP A CA 1
ATOM 792 C C . ASP A 1 101 ? -9.919 -4.114 15.894 1.00 95.50 101 ASP A C 1
ATOM 794 O O . ASP A 1 101 ? -9.843 -3.670 17.041 1.00 95.50 101 ASP A O 1
ATOM 798 N N . VAL A 1 102 ? -9.859 -3.306 14.834 1.00 95.00 102 VAL A N 1
ATOM 799 C CA . VAL A 1 102 ? -9.540 -1.876 14.967 1.00 95.00 102 VAL A CA 1
ATOM 800 C C . VAL A 1 102 ? -10.796 -1.020 14.918 1.00 95.00 102 VAL A C 1
ATOM 802 O O . VAL A 1 102 ? -11.020 -0.198 15.809 1.00 95.00 102 VAL A O 1
ATOM 805 N N . ALA A 1 103 ? -11.624 -1.192 13.886 1.00 93.62 103 ALA A N 1
ATOM 806 C CA . ALA A 1 103 ? -12.801 -0.353 13.706 1.00 93.62 103 ALA A CA 1
ATOM 807 C C . ALA A 1 103 ? -13.919 -0.704 14.699 1.00 93.62 103 ALA A C 1
ATOM 809 O O . ALA A 1 103 ? -14.496 0.215 15.269 1.00 93.62 103 ALA A O 1
ATOM 810 N N . GLU A 1 104 ? -14.200 -1.985 14.946 1.00 95.31 104 GLU A N 1
ATOM 811 C CA . GLU A 1 104 ? -15.289 -2.407 15.841 1.00 95.31 104 GLU A CA 1
ATOM 812 C C . GLU A 1 104 ? -14.839 -2.544 17.305 1.00 95.31 104 GLU A C 1
ATOM 814 O O . GLU A 1 104 ? -15.542 -2.087 18.202 1.00 95.31 104 GLU A O 1
ATOM 819 N N . ARG A 1 105 ? -13.658 -3.119 17.573 1.00 94.94 105 ARG A N 1
ATOM 820 C CA . ARG A 1 105 ? -13.149 -3.306 18.950 1.00 94.94 105 ARG A CA 1
ATOM 821 C C . ARG A 1 105 ? -12.272 -2.168 19.473 1.00 94.94 105 ARG A C 1
ATOM 823 O O . ARG A 1 105 ? -11.923 -2.174 20.650 1.00 94.94 105 ARG A O 1
ATOM 830 N N . GLY A 1 106 ? -11.884 -1.212 18.628 1.00 94.56 106 GLY A N 1
ATOM 831 C CA . GLY A 1 106 ? -11.054 -0.079 19.048 1.00 94.56 106 GLY A CA 1
ATOM 832 C C . GLY A 1 106 ? -9.646 -0.471 19.518 1.00 94.56 106 GLY A C 1
ATOM 833 O O . GLY A 1 106 ? -9.043 0.245 20.318 1.00 94.56 106 GLY A O 1
ATOM 834 N N . ASN A 1 107 ? -9.101 -1.603 19.060 1.00 95.69 107 ASN A N 1
ATOM 835 C CA . ASN A 1 107 ? -7.777 -2.052 19.476 1.00 95.69 107 ASN A CA 1
ATOM 836 C C . ASN A 1 107 ? -6.677 -1.302 18.707 1.00 95.69 107 ASN A C 1
ATOM 838 O O . ASN A 1 107 ? -6.340 -1.641 17.569 1.00 95.69 107 ASN A O 1
ATOM 842 N N . LEU A 1 108 ? -6.072 -0.303 19.355 1.00 94.94 108 LEU A N 1
ATOM 843 C CA . LEU A 1 108 ? -4.966 0.465 18.777 1.00 94.94 108 LEU A CA 1
ATOM 844 C C . LEU A 1 108 ? -3.750 -0.414 18.441 1.00 94.94 108 LEU A C 1
ATOM 846 O O . LEU A 1 108 ? -3.111 -0.199 17.413 1.00 94.94 108 LEU A O 1
ATOM 850 N N . GLY A 1 109 ? -3.447 -1.421 19.267 1.00 96.00 109 GLY A N 1
ATOM 851 C CA . GLY A 1 109 ? -2.342 -2.352 19.021 1.00 96.00 109 GLY A CA 1
ATOM 852 C C . GLY A 1 109 ? -2.535 -3.145 17.727 1.00 96.00 109 GLY A C 1
ATOM 853 O O . GLY A 1 109 ? -1.607 -3.253 16.927 1.00 96.00 109 GLY A O 1
ATOM 854 N N . ALA A 1 110 ? -3.761 -3.609 17.466 1.00 95.88 110 ALA A N 1
ATOM 855 C CA . ALA A 1 110 ? -4.109 -4.234 16.191 1.00 95.88 110 ALA A CA 1
ATOM 856 C C . ALA A 1 110 ? -3.998 -3.240 15.022 1.00 95.88 110 ALA A C 1
ATOM 858 O O . ALA A 1 110 ? -3.506 -3.604 13.957 1.00 95.88 110 ALA A O 1
ATOM 859 N N . GLY A 1 111 ? -4.374 -1.973 15.227 1.00 95.75 111 GLY A N 1
ATOM 860 C CA . GLY A 1 111 ? -4.213 -0.911 14.228 1.00 95.75 111 GLY A CA 1
ATOM 861 C C . GLY A 1 111 ? -2.757 -0.680 13.828 1.00 95.75 111 GLY A C 1
ATOM 862 O O . GLY A 1 111 ? -2.456 -0.576 12.639 1.00 95.75 111 GLY A O 1
ATOM 863 N N . LEU A 1 112 ? -1.846 -0.661 14.804 1.00 96.12 112 LEU A N 1
ATOM 864 C CA . LEU A 1 112 ? -0.407 -0.556 14.556 1.00 96.12 112 LEU A CA 1
ATOM 865 C C . LEU A 1 112 ? 0.152 -1.808 13.868 1.00 96.12 112 LEU A C 1
ATOM 867 O O . LEU A 1 112 ? 0.935 -1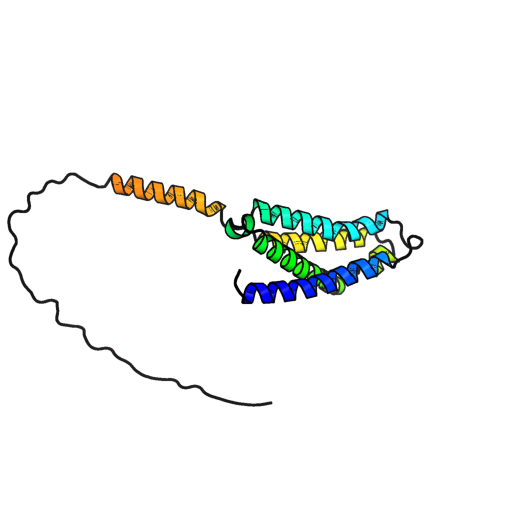.673 12.932 1.00 96.12 112 LEU A O 1
ATOM 871 N N . ALA A 1 113 ? -0.269 -3.008 14.280 1.00 97.12 113 ALA A N 1
ATOM 872 C CA . ALA A 1 113 ? 0.159 -4.259 13.650 1.00 97.12 113 ALA A CA 1
ATOM 873 C C . ALA A 1 113 ? -0.291 -4.344 12.182 1.00 97.12 113 ALA A C 1
ATOM 875 O O . ALA A 1 113 ? 0.515 -4.639 11.302 1.00 97.12 113 ALA A O 1
ATOM 876 N N . VAL A 1 114 ? -1.554 -4.010 11.906 1.00 96.94 114 VAL A N 1
ATOM 877 C CA . VAL A 1 114 ? -2.108 -3.928 10.549 1.00 96.94 114 VAL A CA 1
ATOM 878 C C . VAL A 1 114 ? -1.367 -2.878 9.719 1.00 96.94 114 VAL A C 1
ATOM 880 O O . VAL A 1 114 ? -0.932 -3.167 8.604 1.00 96.94 114 VAL A O 1
ATOM 883 N N . GLY A 1 115 ? -1.187 -1.669 10.259 1.00 96.56 115 GLY A N 1
ATOM 884 C CA . GLY A 1 115 ? -0.479 -0.593 9.568 1.00 96.56 115 GLY A CA 1
ATOM 885 C C . GLY A 1 115 ? 0.971 -0.965 9.251 1.00 96.56 115 GLY A C 1
ATOM 886 O O . GLY A 1 115 ? 1.416 -0.803 8.117 1.00 96.56 115 GLY A O 1
ATOM 887 N N . GLY A 1 116 ? 1.683 -1.540 10.220 1.00 97.00 116 GLY A N 1
ATOM 888 C CA . GLY A 1 116 ? 3.043 -2.042 10.044 1.00 97.00 116 GLY A CA 1
ATOM 889 C C . GLY A 1 116 ? 3.129 -3.162 9.008 1.00 97.00 116 GLY A C 1
ATOM 890 O O . GLY A 1 116 ? 4.033 -3.147 8.179 1.00 97.00 116 GLY A O 1
ATOM 891 N N . ALA A 1 117 ? 2.168 -4.089 8.985 1.00 97.38 117 ALA A N 1
ATOM 892 C CA . ALA A 1 117 ? 2.123 -5.159 7.991 1.00 97.38 117 ALA A CA 1
ATOM 893 C C . ALA A 1 117 ? 1.874 -4.629 6.567 1.00 97.38 117 ALA A C 1
ATOM 895 O O . ALA A 1 117 ? 2.504 -5.102 5.620 1.00 97.38 117 ALA A O 1
ATOM 896 N N . VAL A 1 118 ? 1.003 -3.624 6.408 1.00 98.00 118 VAL A N 1
ATOM 897 C CA . VAL A 1 118 ? 0.789 -2.927 5.126 1.00 98.00 118 VAL A CA 1
ATOM 898 C C . VAL A 1 118 ? 2.080 -2.248 4.668 1.00 98.00 118 VAL A C 1
ATOM 900 O O . VAL A 1 118 ? 2.551 -2.527 3.568 1.00 98.00 118 VAL A O 1
ATOM 903 N N . LEU A 1 119 ? 2.694 -1.425 5.525 1.00 98.12 119 LEU A N 1
ATOM 904 C CA . LEU A 1 119 ? 3.937 -0.717 5.202 1.00 98.12 119 LEU A CA 1
ATOM 905 C C . LEU A 1 119 ? 5.100 -1.678 4.919 1.00 98.12 119 LEU A C 1
ATOM 907 O O . LEU A 1 119 ? 5.869 -1.449 3.990 1.00 98.12 119 LEU A O 1
ATOM 911 N N . GLY A 1 120 ? 5.211 -2.772 5.673 1.00 98.06 120 GLY A N 1
ATOM 912 C CA . GLY A 1 120 ? 6.220 -3.808 5.463 1.00 98.06 120 GLY A CA 1
ATOM 913 C C . GLY A 1 120 ? 6.050 -4.518 4.120 1.00 98.06 120 GLY A C 1
ATOM 914 O O . GLY A 1 120 ? 7.014 -4.638 3.368 1.00 98.06 120 GLY A O 1
ATOM 915 N N . ALA A 1 121 ? 4.823 -4.915 3.761 1.00 98.19 121 ALA A N 1
ATOM 916 C CA . ALA A 1 121 ? 4.543 -5.506 2.452 1.00 98.19 121 ALA A CA 1
ATOM 917 C C . ALA A 1 121 ? 4.867 -4.536 1.304 1.00 98.19 121 ALA A C 1
ATOM 919 O O . ALA A 1 121 ? 5.412 -4.948 0.277 1.00 98.19 121 ALA A O 1
ATOM 920 N N . THR A 1 122 ? 4.572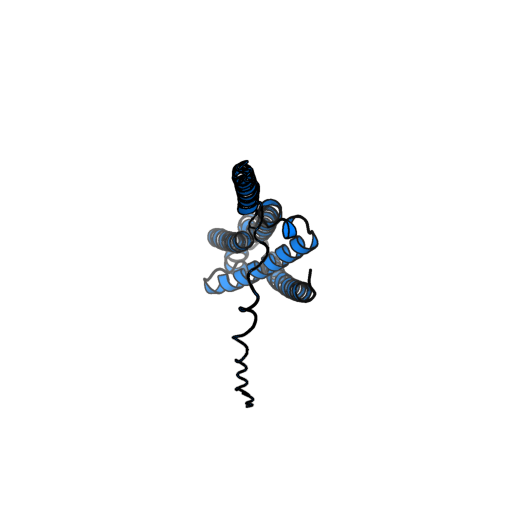 -3.247 1.491 1.00 98.56 122 THR A N 1
ATOM 921 C CA . THR A 1 122 ? 4.959 -2.194 0.551 1.00 98.56 122 THR A CA 1
ATOM 922 C C . THR A 1 122 ? 6.469 -2.052 0.450 1.00 98.56 122 THR A C 1
ATOM 924 O O . THR A 1 122 ? 6.972 -1.966 -0.662 1.00 98.56 122 THR A O 1
ATOM 927 N N . ALA A 1 123 ? 7.202 -2.071 1.564 1.00 98.25 123 ALA A N 1
ATOM 928 C CA . ALA A 1 123 ? 8.659 -1.987 1.561 1.00 98.25 123 ALA A CA 1
ATOM 929 C C . ALA A 1 123 ? 9.299 -3.183 0.839 1.00 98.25 123 ALA A C 1
ATOM 931 O O . ALA A 1 123 ? 10.218 -2.987 0.049 1.00 98.25 123 ALA A O 1
ATOM 932 N N . CYS A 1 124 ? 8.782 -4.403 1.033 1.00 98.25 124 CYS A N 1
ATOM 933 C CA . CYS A 1 124 ? 9.229 -5.581 0.284 1.00 98.25 124 CYS A CA 1
ATOM 934 C C . CYS A 1 124 ? 9.006 -5.415 -1.225 1.00 98.25 124 CYS A C 1
ATOM 936 O O . CYS A 1 124 ? 9.909 -5.687 -2.012 1.00 98.25 124 CYS A O 1
ATOM 938 N N . TYR A 1 125 ? 7.823 -4.943 -1.629 1.00 98.25 125 TYR A N 1
ATOM 939 C CA . TYR A 1 125 ? 7.524 -4.690 -3.037 1.00 98.25 125 TYR A CA 1
ATOM 940 C C . TYR A 1 125 ? 8.402 -3.574 -3.613 1.00 98.25 125 TYR A C 1
ATOM 942 O O . TYR A 1 125 ? 9.002 -3.743 -4.667 1.00 98.25 125 TYR A O 1
ATOM 950 N N . ALA A 1 126 ? 8.524 -2.450 -2.909 1.00 97.50 126 ALA A N 1
ATOM 951 C CA . ALA A 1 126 ? 9.340 -1.317 -3.322 1.00 97.50 126 ALA A CA 1
ATOM 952 C C . ALA A 1 126 ? 10.817 -1.715 -3.465 1.00 97.50 126 ALA A C 1
ATOM 954 O O . ALA A 1 126 ? 11.438 -1.391 -4.470 1.00 97.50 126 ALA A O 1
ATOM 955 N N . GLY A 1 127 ? 11.351 -2.483 -2.509 1.00 96.50 127 GLY A N 1
ATOM 956 C CA . GLY A 1 127 ? 12.720 -2.997 -2.538 1.00 96.50 127 GLY A CA 1
ATOM 957 C C . GLY A 1 127 ? 12.994 -3.929 -3.718 1.00 96.50 127 GLY A C 1
ATOM 958 O O . GLY A 1 127 ? 14.063 -3.853 -4.312 1.00 96.50 127 GLY A O 1
ATOM 959 N N . ALA A 1 128 ? 12.015 -4.749 -4.113 1.00 96.06 128 ALA A N 1
ATOM 960 C CA . ALA A 1 128 ? 12.118 -5.599 -5.302 1.00 96.06 128 ALA A CA 1
ATOM 961 C C . ALA A 1 128 ? 12.111 -4.814 -6.629 1.00 96.06 128 ALA A C 1
ATOM 963 O O . ALA A 1 128 ? 12.402 -5.392 -7.671 1.00 96.06 128 ALA A O 1
ATOM 964 N N . ASN A 1 129 ? 11.771 -3.521 -6.595 1.00 95.75 129 ASN A N 1
ATOM 965 C CA . ASN A 1 129 ? 11.702 -2.634 -7.759 1.00 95.75 129 ASN A CA 1
ATOM 966 C C . ASN A 1 129 ? 12.760 -1.515 -7.720 1.00 95.75 129 ASN A C 1
ATOM 968 O O . ASN A 1 129 ? 12.653 -0.537 -8.461 1.00 95.75 129 ASN A O 1
ATOM 972 N N . ILE A 1 130 ? 13.771 -1.630 -6.854 1.00 94.69 130 ILE A N 1
ATOM 973 C CA . ILE A 1 130 ? 14.952 -0.761 -6.906 1.00 94.69 130 ILE A CA 1
ATOM 974 C C . ILE A 1 130 ? 15.783 -1.166 -8.129 1.00 94.69 130 ILE A C 1
ATOM 976 O O . ILE A 1 130 ? 16.082 -2.344 -8.309 1.00 94.69 130 ILE A O 1
ATOM 980 N N . GLY A 1 131 ? 16.116 -0.192 -8.975 1.00 86.56 131 GLY A N 1
ATOM 981 C CA . GLY A 1 131 ? 16.848 -0.402 -10.222 1.00 86.56 131 GLY A CA 1
ATOM 982 C C . GLY A 1 131 ? 18.362 -0.237 -10.082 1.00 86.56 131 GLY A C 1
ATOM 983 O O . GLY A 1 131 ? 18.867 0.367 -9.137 1.00 86.56 131 GLY A O 1
ATOM 984 N N . ASP A 1 132 ? 19.089 -0.744 -11.076 1.00 70.38 132 ASP A N 1
ATOM 985 C CA . ASP A 1 132 ? 20.551 -0.902 -11.072 1.00 70.38 132 ASP A CA 1
ATOM 986 C C . ASP A 1 132 ? 21.360 0.368 -11.406 1.00 70.38 132 ASP A C 1
ATOM 988 O O . ASP A 1 132 ? 22.484 0.282 -11.899 1.00 70.38 132 ASP A O 1
ATOM 992 N N . GLU A 1 133 ? 20.865 1.570 -11.106 1.00 60.62 133 GLU A N 1
ATOM 993 C CA . GLU A 1 133 ? 21.622 2.801 -11.410 1.00 60.62 133 GLU A CA 1
ATOM 994 C C . GLU A 1 133 ? 22.961 2.902 -10.676 1.00 60.62 133 GLU A C 1
ATOM 996 O O . GLU A 1 133 ? 23.907 3.503 -11.181 1.00 60.62 133 GLU A O 1
ATOM 1001 N N . ILE A 1 134 ? 23.093 2.234 -9.527 1.00 57.56 134 ILE A N 1
ATOM 1002 C CA . ILE A 1 134 ? 24.361 2.142 -8.788 1.00 57.56 134 ILE A CA 1
ATOM 1003 C C . ILE A 1 134 ? 25.462 1.449 -9.619 1.00 57.56 134 ILE A C 1
ATOM 1005 O O . ILE A 1 134 ? 26.654 1.655 -9.370 1.00 57.56 134 ILE A O 1
ATOM 1009 N N . ASN A 1 135 ? 25.100 0.636 -10.615 1.00 56.59 135 ASN A N 1
ATOM 1010 C CA . ASN A 1 135 ? 26.066 -0.081 -11.440 1.00 56.59 135 ASN A CA 1
ATOM 1011 C C . ASN A 1 135 ? 26.520 0.720 -12.669 1.00 56.59 135 ASN A C 1
ATOM 1013 O O . ASN A 1 135 ? 27.648 0.512 -13.117 1.00 56.59 135 ASN A O 1
ATOM 1017 N N . ASP A 1 136 ? 25.721 1.659 -13.178 1.00 59.81 136 ASP A N 1
ATOM 1018 C CA . ASP A 1 136 ? 26.034 2.361 -14.431 1.00 59.81 136 ASP A CA 1
ATOM 1019 C C . ASP A 1 136 ? 27.178 3.372 -14.292 1.00 59.81 136 ASP A C 1
ATOM 1021 O O . ASP A 1 136 ? 28.063 3.420 -15.149 1.00 59.81 136 ASP A O 1
ATOM 1025 N N . GLU A 1 137 ? 27.267 4.104 -13.177 1.00 62.50 137 GLU A N 1
ATOM 1026 C CA . GLU A 1 137 ? 28.425 4.979 -12.923 1.00 62.50 137 GLU A CA 1
ATOM 1027 C C . GLU A 1 137 ? 29.728 4.171 -12.810 1.00 62.50 137 GLU A C 1
ATOM 1029 O O . GLU A 1 137 ? 30.774 4.567 -13.330 1.00 62.50 137 GLU A O 1
ATOM 1034 N N . ARG A 1 138 ? 29.659 2.976 -12.206 1.00 61.41 138 ARG A N 1
ATOM 1035 C CA . ARG A 1 138 ? 30.800 2.051 -12.127 1.00 61.41 138 ARG A CA 1
ATOM 1036 C C . ARG A 1 138 ? 31.159 1.435 -13.474 1.00 61.41 138 ARG A C 1
ATOM 1038 O O . ARG A 1 138 ? 32.330 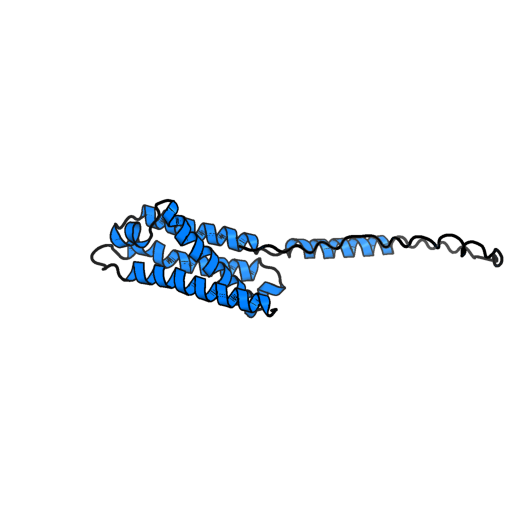1.131 -13.703 1.00 61.41 138 ARG A O 1
ATOM 1045 N N . LEU A 1 139 ? 30.188 1.211 -14.353 1.00 65.25 139 LEU A N 1
ATOM 1046 C CA . LEU A 1 139 ? 30.437 0.688 -15.695 1.00 65.25 139 LEU A CA 1
ATOM 1047 C C . LEU A 1 139 ? 31.031 1.762 -16.610 1.00 65.25 139 LEU A C 1
ATOM 1049 O O . LEU A 1 139 ? 31.972 1.462 -17.349 1.00 65.25 139 LEU A O 1
ATOM 1053 N N . MET A 1 140 ? 30.578 3.012 -16.499 1.00 69.56 140 MET A N 1
ATOM 1054 C CA . MET A 1 140 ? 31.185 4.154 -17.187 1.00 69.56 140 MET A CA 1
ATOM 1055 C C . MET A 1 140 ? 32.641 4.354 -16.749 1.00 69.56 140 MET A C 1
ATOM 1057 O O . MET A 1 140 ? 33.522 4.406 -17.609 1.00 69.56 140 MET A O 1
ATOM 1061 N N . ASP A 1 141 ? 32.924 4.336 -15.444 1.00 77.06 141 ASP A N 1
ATOM 1062 C CA . ASP A 1 141 ? 34.294 4.435 -14.920 1.00 77.06 141 ASP A CA 1
ATOM 1063 C C . ASP A 1 141 ? 35.191 3.279 -15.408 1.00 77.06 141 ASP A C 1
ATOM 1065 O O . ASP A 1 141 ? 36.298 3.486 -15.911 1.00 77.06 141 ASP A O 1
ATOM 1069 N N . ARG A 1 142 ? 34.680 2.040 -15.395 1.00 76.62 142 ARG A N 1
ATOM 1070 C CA . ARG A 1 142 ? 35.407 0.873 -15.927 1.00 76.62 142 ARG A CA 1
ATOM 1071 C C . ARG A 1 142 ? 35.662 0.960 -17.428 1.00 76.62 142 ARG A C 1
ATOM 1073 O O . ARG A 1 142 ? 36.750 0.599 -17.875 1.00 76.62 142 ARG A O 1
ATOM 1080 N N . SER A 1 143 ? 34.692 1.420 -18.212 1.00 78.75 143 SER A N 1
ATOM 1081 C CA . SER A 1 143 ? 34.855 1.567 -19.661 1.00 78.75 143 SER A CA 1
ATOM 1082 C C . SER A 1 143 ? 35.881 2.651 -20.013 1.00 78.75 143 SER A C 1
ATOM 1084 O O . SER A 1 143 ? 36.718 2.436 -20.894 1.00 78.75 143 SER A O 1
ATOM 1086 N N . LEU A 1 144 ? 35.902 3.760 -19.263 1.00 79.31 144 LEU A N 1
ATOM 1087 C CA . LEU A 1 144 ? 36.915 4.809 -19.378 1.00 79.31 144 LEU A CA 1
ATOM 1088 C C . LEU A 1 144 ? 38.296 4.290 -18.982 1.00 79.31 144 LEU A C 1
ATOM 1090 O O . LEU A 1 144 ? 39.264 4.515 -19.707 1.00 79.31 144 LEU A O 1
ATOM 1094 N N . PHE A 1 145 ? 38.394 3.528 -17.893 1.00 80.19 145 PHE A N 1
ATOM 1095 C CA . PHE A 1 145 ? 39.646 2.904 -17.473 1.00 80.19 145 PHE A CA 1
ATOM 1096 C C . PHE A 1 145 ? 40.189 1.920 -18.524 1.00 80.19 145 PHE A C 1
ATOM 1098 O O . PHE A 1 145 ? 41.382 1.932 -18.841 1.00 80.19 145 PHE A O 1
ATOM 1105 N N . ILE A 1 146 ? 39.321 1.103 -19.130 1.00 80.69 146 ILE A N 1
ATOM 1106 C CA . ILE A 1 146 ? 39.697 0.189 -20.219 1.00 80.69 146 ILE A CA 1
ATOM 1107 C C . ILE A 1 146 ? 40.150 0.975 -21.461 1.00 80.69 146 ILE A C 1
ATOM 1109 O O . ILE A 1 146 ? 41.186 0.645 -22.036 1.00 80.69 146 ILE A O 1
ATOM 1113 N N . GLN A 1 147 ? 39.455 2.052 -21.846 1.00 80.56 147 GLN A N 1
ATOM 1114 C CA . GLN A 1 147 ? 39.884 2.895 -22.972 1.00 80.56 147 GLN A CA 1
ATOM 1115 C C . GLN A 1 147 ? 41.207 3.633 -22.707 1.00 80.56 147 GLN A C 1
ATOM 1117 O O . GLN A 1 147 ? 42.034 3.784 -23.613 1.00 80.56 147 GLN A O 1
ATOM 1122 N N . MET A 1 148 ? 41.440 4.093 -21.475 1.00 79.88 148 MET A N 1
ATOM 1123 C CA . MET A 1 148 ? 42.699 4.743 -21.098 1.00 79.88 148 MET A CA 1
ATOM 1124 C C . MET A 1 148 ? 43.865 3.751 -21.113 1.00 79.88 148 MET A C 1
ATOM 1126 O O . MET A 1 148 ? 44.929 4.055 -21.658 1.00 79.88 148 MET A O 1
ATOM 1130 N N . THR A 1 149 ? 43.660 2.540 -20.592 1.00 79.94 149 THR A N 1
ATOM 1131 C CA . THR A 1 149 ? 44.691 1.491 -20.595 1.00 79.94 149 THR A CA 1
ATOM 1132 C C . THR A 1 149 ? 44.961 0.930 -21.993 1.00 79.94 149 THR A C 1
ATOM 1134 O O . THR A 1 149 ? 46.114 0.624 -22.305 1.00 79.94 149 THR A O 1
ATOM 1137 N N . SER A 1 150 ? 43.961 0.865 -22.881 1.00 79.44 150 SER A N 1
ATOM 1138 C CA . SER A 1 150 ? 44.174 0.465 -24.278 1.00 79.44 150 SER A CA 1
ATOM 1139 C C . SER A 1 150 ? 44.942 1.519 -25.082 1.00 79.44 150 SER A C 1
ATOM 1141 O O . SER A 1 150 ? 45.765 1.158 -25.920 1.00 79.44 150 SER A O 1
ATOM 1143 N N . ARG A 1 151 ? 44.748 2.820 -24.809 1.00 72.19 151 ARG A N 1
ATOM 1144 C CA . ARG A 1 151 ? 45.505 3.904 -25.469 1.00 72.19 151 ARG A CA 1
ATOM 1145 C C . ARG A 1 151 ? 46.990 3.931 -25.102 1.00 72.19 151 ARG A C 1
ATOM 1147 O O . ARG A 1 151 ? 47.797 4.354 -25.922 1.00 72.19 151 ARG A O 1
ATOM 1154 N N . GLN A 1 152 ? 47.367 3.472 -23.910 1.00 70.44 152 GLN A N 1
ATOM 1155 C CA . GLN A 1 152 ? 48.772 3.447 -23.480 1.00 70.44 152 GLN A CA 1
ATOM 1156 C C . GLN A 1 152 ? 49.572 2.238 -24.000 1.00 70.44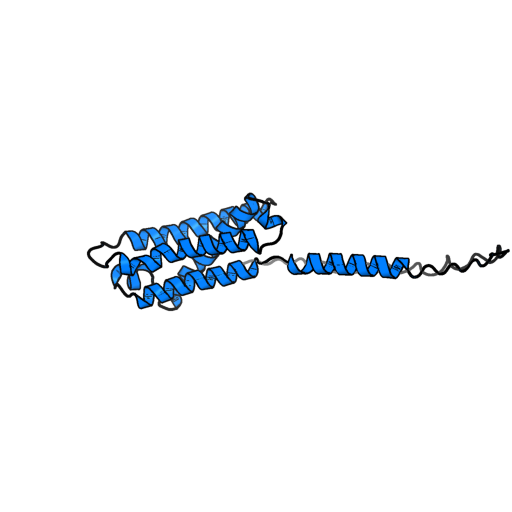 152 GLN A C 1
ATOM 1158 O O . GLN A 1 152 ? 50.796 2.239 -23.900 1.00 70.44 152 GLN A O 1
ATOM 1163 N N . ARG A 1 153 ? 48.927 1.224 -24.596 1.00 61.31 153 ARG A N 1
ATOM 1164 C CA . ARG A 1 153 ? 49.593 0.031 -25.162 1.00 61.31 153 ARG A CA 1
ATOM 1165 C C . ARG A 1 153 ? 49.771 0.069 -26.684 1.00 61.31 153 ARG A C 1
ATOM 1167 O O . ARG A 1 153 ? 49.783 -0.981 -27.318 1.00 61.31 153 ARG A O 1
ATOM 1174 N N . ALA A 1 154 ? 49.949 1.245 -27.280 1.00 59.00 154 ALA A N 1
ATOM 1175 C CA . ALA A 1 154 ? 50.485 1.343 -28.637 1.00 59.00 154 ALA A CA 1
ATOM 1176 C C . ALA A 1 154 ? 51.989 1.671 -28.570 1.00 59.00 154 ALA A C 1
ATOM 1178 O O . ALA A 1 154 ? 52.353 2.846 -28.618 1.00 59.00 154 ALA A O 1
ATOM 1179 N N . PRO A 1 155 ? 52.889 0.677 -28.425 1.00 61.03 155 PRO A N 1
ATOM 1180 C CA . PRO A 1 155 ? 54.304 0.922 -28.629 1.00 61.03 155 PRO A CA 1
ATOM 1181 C C . PRO A 1 155 ? 54.531 1.242 -30.108 1.00 61.03 155 PRO A C 1
ATOM 1183 O O . PRO A 1 155 ? 54.209 0.454 -30.998 1.00 61.03 155 PRO A O 1
ATOM 1186 N N . THR A 1 156 ? 55.115 2.407 -30.359 1.00 63.78 156 THR A N 1
ATOM 1187 C CA . THR A 1 156 ? 55.792 2.785 -31.599 1.00 63.78 156 THR A CA 1
ATOM 1188 C C . THR A 1 156 ? 56.945 1.817 -31.867 1.00 63.78 156 THR A C 1
ATOM 1190 O O . THR A 1 156 ? 58.111 2.135 -31.663 1.00 63.78 156 THR A O 1
ATOM 1193 N N . MET A 1 157 ? 56.635 0.606 -32.323 1.00 56.03 157 MET A N 1
ATOM 1194 C CA . MET A 1 157 ? 57.629 -0.309 -32.868 1.00 56.03 157 MET A CA 1
ATOM 1195 C C . MET A 1 157 ? 57.496 -0.293 -34.388 1.00 56.03 157 MET A C 1
ATOM 1197 O O . MET A 1 157 ? 56.841 -1.129 -35.003 1.00 56.03 157 MET A O 1
ATOM 1201 N N . GLY A 1 158 ? 58.096 0.735 -34.989 1.00 61.97 158 GLY A N 1
ATOM 1202 C CA . GLY A 1 158 ? 58.361 0.766 -36.419 1.00 61.97 158 GLY A CA 1
ATOM 1203 C C . GLY A 1 158 ? 59.362 -0.330 -36.762 1.00 61.97 158 GLY A C 1
ATOM 1204 O O . GLY A 1 158 ? 60.568 -0.109 -36.698 1.00 61.97 158 GLY A O 1
ATOM 1205 N N . ILE A 1 159 ? 58.860 -1.509 -37.119 1.00 60.56 159 ILE A N 1
ATOM 1206 C CA . ILE A 1 159 ? 59.643 -2.531 -37.810 1.00 60.56 159 ILE A CA 1
ATOM 1207 C C . ILE A 1 159 ? 59.232 -2.483 -39.287 1.00 60.56 159 ILE A C 1
ATOM 1209 O O . ILE A 1 159 ? 58.073 -2.755 -39.607 1.00 60.56 159 ILE A O 1
ATOM 1213 N N . PRO A 1 160 ? 60.142 -2.126 -40.208 1.00 54.62 160 PRO A N 1
ATOM 1214 C CA . PRO A 1 160 ? 59.856 -2.159 -41.633 1.00 54.62 160 PRO A CA 1
ATOM 1215 C C . PRO A 1 160 ? 59.766 -3.618 -42.098 1.00 54.62 160 PRO A C 1
ATOM 1217 O O . PRO A 1 160 ? 60.778 -4.299 -42.261 1.00 54.62 160 PRO A O 1
ATOM 1220 N N . HIS A 1 161 ? 58.548 -4.104 -42.340 1.00 51.25 161 HIS A N 1
ATOM 1221 C CA . HIS A 1 161 ? 58.323 -5.390 -42.997 1.00 51.25 161 HIS A CA 1
ATOM 1222 C C . HIS A 1 161 ? 58.652 -5.285 -44.492 1.00 51.25 161 HIS A C 1
ATOM 1224 O O . HIS A 1 161 ? 57.813 -4.946 -45.326 1.00 51.25 161 HIS A O 1
ATOM 1230 N N . ARG A 1 162 ? 59.903 -5.604 -44.835 1.00 56.03 162 ARG A N 1
ATOM 1231 C CA . ARG A 1 162 ? 60.283 -6.054 -46.178 1.00 56.03 162 ARG A CA 1
ATOM 1232 C C . ARG A 1 162 ? 59.937 -7.539 -46.319 1.00 56.03 162 ARG A C 1
ATOM 1234 O O . ARG A 1 162 ? 60.369 -8.345 -45.506 1.00 56.03 162 ARG A O 1
ATOM 1241 N N . HIS A 1 163 ? 59.220 -7.853 -47.396 1.00 55.75 163 HIS A N 1
ATOM 1242 C CA . HIS A 1 163 ? 59.161 -9.146 -48.086 1.00 55.75 163 HIS A CA 1
ATOM 1243 C C . HIS A 1 163 ? 58.922 -10.412 -47.253 1.00 55.75 163 HIS A C 1
ATOM 1245 O O . HIS A 1 163 ? 59.879 -11.082 -46.898 1.00 55.75 163 HIS A O 1
ATOM 1251 N N . LEU A 1 164 ? 57.659 -10.837 -47.143 1.00 54.22 164 LEU A N 1
ATOM 1252 C CA . LEU A 1 164 ? 57.286 -12.259 -47.217 1.00 54.22 164 LEU A CA 1
ATOM 1253 C C . LEU A 1 164 ? 55.917 -12.394 -47.907 1.00 54.22 164 LEU A C 1
ATOM 1255 O O . LEU A 1 164 ? 54.894 -12.687 -47.300 1.00 54.22 164 LEU A O 1
ATOM 1259 N N . GLN A 1 165 ? 55.917 -12.140 -49.216 1.00 56.16 165 GLN A N 1
ATOM 1260 C CA . GLN A 1 165 ? 54.993 -12.797 -50.139 1.00 56.16 165 GLN A CA 1
ATOM 1261 C C . GLN A 1 165 ? 55.514 -14.227 -50.364 1.00 56.16 165 GLN A C 1
ATOM 1263 O O . GLN A 1 165 ? 56.719 -14.426 -50.488 1.00 56.16 165 GLN A O 1
ATOM 1268 N N . SER A 1 166 ? 54.597 -15.188 -50.483 1.00 56.56 166 SER A N 1
ATOM 1269 C CA . SER A 1 166 ? 54.821 -16.620 -50.754 1.00 56.56 166 SER A CA 1
ATOM 1270 C C . SER A 1 166 ? 55.013 -17.519 -49.519 1.00 56.56 166 SER A C 1
ATOM 1272 O O . SER A 1 166 ? 56.122 -17.778 -49.055 1.00 56.56 166 SER A O 1
ATOM 1274 N N . ARG A 1 167 ? 53.886 -18.031 -49.017 1.00 47.06 167 ARG A N 1
ATOM 1275 C CA . ARG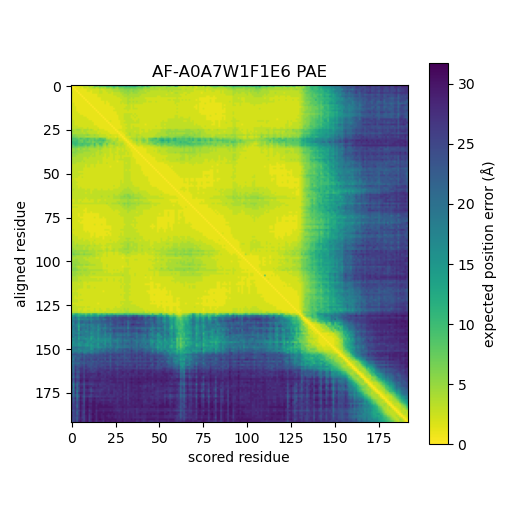 A 1 167 ? 53.638 -19.444 -48.676 1.00 47.06 167 ARG A CA 1
ATOM 1276 C C . ARG A 1 167 ? 52.151 -19.542 -48.324 1.00 47.06 167 ARG A C 1
ATOM 1278 O O . ARG A 1 167 ? 51.711 -18.992 -47.330 1.00 47.06 167 ARG A O 1
ATOM 1285 N N . ALA A 1 168 ? 51.352 -19.897 -49.323 1.00 47.91 168 ALA A N 1
ATOM 1286 C CA . ALA A 1 168 ? 50.807 -21.247 -49.470 1.00 47.91 168 ALA A CA 1
ATOM 1287 C C . ALA A 1 168 ? 49.599 -21.431 -48.531 1.00 47.91 168 ALA A C 1
ATOM 1289 O O . ALA A 1 168 ? 49.772 -21.608 -47.336 1.00 47.91 168 ALA A O 1
ATOM 1290 N N . THR A 1 169 ? 48.362 -21.196 -48.985 1.00 55.38 169 THR A N 1
ATOM 1291 C CA . THR A 1 169 ? 47.510 -22.234 -49.613 1.00 55.38 169 THR A CA 1
ATOM 1292 C C . THR A 1 169 ? 47.781 -23.627 -49.042 1.00 55.38 169 THR A C 1
ATOM 1294 O O . THR A 1 169 ? 48.637 -24.311 -49.597 1.00 55.38 169 THR A O 1
ATOM 1297 N N . ALA A 1 170 ? 47.091 -24.023 -47.962 1.00 49.66 170 ALA A N 1
ATOM 1298 C CA . ALA A 1 170 ? 46.727 -25.421 -47.644 1.00 49.66 170 ALA A CA 1
ATOM 1299 C C . ALA A 1 170 ? 46.054 -25.601 -46.256 1.00 49.66 170 ALA A C 1
ATOM 1301 O O . ALA A 1 170 ? 46.306 -26.604 -45.603 1.00 49.66 170 ALA A O 1
ATOM 1302 N N . GLU A 1 171 ? 45.198 -24.687 -45.784 1.00 49.38 171 GLU A N 1
ATOM 1303 C CA . GLU A 1 171 ? 44.380 -24.949 -44.571 1.00 49.38 171 GLU A CA 1
ATOM 1304 C C . GLU A 1 171 ? 42.883 -24.640 -44.772 1.00 49.38 171 GLU A C 1
ATOM 1306 O O . GLU A 1 171 ? 42.131 -24.529 -43.815 1.00 49.38 171 GLU A O 1
ATOM 1311 N N . ASP A 1 172 ? 42.436 -24.581 -46.034 1.00 51.62 172 ASP A N 1
ATOM 1312 C CA . ASP A 1 172 ? 41.019 -24.446 -46.429 1.00 51.62 172 ASP A CA 1
ATOM 1313 C C . ASP A 1 172 ? 40.352 -25.796 -46.775 1.00 51.62 172 ASP A C 1
ATOM 1315 O O . ASP A 1 172 ? 39.282 -25.855 -47.377 1.00 51.62 172 ASP A O 1
ATOM 1319 N N . LEU A 1 173 ? 40.963 -26.920 -46.401 1.00 55.28 173 LEU A N 1
ATOM 1320 C CA . LEU A 1 173 ? 40.337 -28.237 -46.505 1.00 55.28 173 LEU A CA 1
ATOM 1321 C C . LEU A 1 173 ? 40.670 -29.041 -45.255 1.00 55.28 173 LEU A C 1
ATOM 1323 O O . LEU A 1 173 ? 41.822 -29.421 -45.089 1.00 55.28 173 LEU A O 1
ATOM 1327 N N . ILE A 1 174 ? 39.651 -29.290 -44.428 1.00 56.47 174 ILE A N 1
ATOM 1328 C CA . ILE A 1 174 ? 39.443 -30.395 -43.464 1.00 56.47 174 ILE A CA 1
ATOM 1329 C C . ILE A 1 174 ? 38.716 -29.829 -42.230 1.00 56.47 174 ILE A C 1
ATOM 1331 O O . ILE A 1 174 ? 39.324 -29.513 -41.216 1.00 56.47 174 ILE A O 1
ATOM 1335 N N . HIS A 1 175 ? 37.398 -29.646 -42.346 1.00 52.91 175 HIS A N 1
ATOM 1336 C CA . HIS A 1 175 ? 36.401 -30.234 -41.436 1.00 52.91 175 HIS A CA 1
ATOM 1337 C C . HIS A 1 175 ? 34.989 -29.773 -41.829 1.00 52.91 175 HIS A C 1
ATOM 1339 O O . HIS A 1 175 ? 34.325 -29.002 -41.143 1.00 52.91 175 HIS A O 1
ATOM 1345 N N . ASP A 1 176 ? 34.555 -30.287 -42.979 1.00 56.38 176 ASP A N 1
ATOM 1346 C CA . ASP A 1 176 ? 33.152 -30.571 -43.258 1.00 56.38 176 ASP A CA 1
ATOM 1347 C C . ASP A 1 176 ? 32.821 -31.954 -42.659 1.00 56.38 176 ASP A C 1
ATOM 1349 O O . ASP A 1 176 ? 33.677 -32.846 -42.650 1.00 56.38 176 ASP A O 1
ATOM 1353 N N . GLY A 1 177 ? 31.603 -32.129 -42.150 1.00 53.50 177 GLY A N 1
ATOM 1354 C CA . GLY A 1 177 ? 31.080 -33.424 -41.704 1.00 53.50 177 GLY A CA 1
ATOM 1355 C C . GLY A 1 177 ? 30.592 -33.457 -40.257 1.00 53.50 177 GLY A C 1
ATOM 1356 O O . GLY A 1 177 ? 31.332 -33.829 -39.348 1.00 53.50 177 GLY A O 1
ATOM 1357 N N . GLY A 1 178 ? 29.309 -33.145 -40.047 1.00 49.72 178 GLY A N 1
ATOM 1358 C CA . GLY A 1 178 ? 28.677 -33.333 -38.742 1.00 49.72 178 GLY A CA 1
ATOM 1359 C C . GLY A 1 178 ? 27.193 -32.990 -38.639 1.00 49.72 178 GLY A C 1
ATOM 1360 O O . GLY A 1 178 ? 26.769 -32.527 -37.584 1.00 49.72 178 GLY A O 1
ATOM 1361 N N . GLU A 1 179 ? 26.386 -33.207 -39.682 1.00 51.34 179 GLU A N 1
ATOM 1362 C CA . GLU A 1 179 ? 24.932 -33.268 -39.491 1.00 51.34 179 GLU A CA 1
ATOM 1363 C C . GLU A 1 179 ? 24.567 -34.504 -38.651 1.00 51.34 179 GLU A C 1
ATOM 1365 O O . GLU A 1 179 ? 24.941 -35.634 -38.966 1.00 51.34 179 GLU A O 1
ATOM 1370 N N . SER A 1 180 ? 23.797 -34.304 -37.581 1.00 52.00 180 SER A N 1
ATOM 1371 C CA . SER A 1 180 ? 23.067 -35.372 -36.891 1.00 52.00 180 SER A CA 1
ATOM 1372 C C . SER A 1 180 ? 21.595 -34.983 -36.762 1.00 52.00 180 SER A C 1
ATOM 1374 O O . SER A 1 180 ? 21.234 -34.220 -35.865 1.00 52.00 180 SER A O 1
ATOM 1376 N N . PRO A 1 181 ? 20.718 -35.514 -37.633 1.00 64.38 181 PRO A N 1
ATOM 1377 C CA . PRO A 1 181 ? 19.281 -35.354 -37.520 1.00 64.38 181 PRO A CA 1
ATOM 1378 C C . PRO A 1 181 ? 18.692 -36.562 -36.787 1.00 64.38 181 PRO A C 1
ATOM 1380 O O . PRO A 1 181 ? 18.359 -37.573 -37.400 1.00 64.38 181 PRO A O 1
ATOM 1383 N N . THR A 1 182 ? 18.508 -36.479 -35.466 1.00 62.38 182 THR A N 1
ATOM 1384 C CA . THR A 1 182 ? 17.685 -37.475 -34.762 1.00 62.38 182 THR A CA 1
ATOM 1385 C C . THR A 1 182 ? 16.930 -36.913 -33.562 1.00 62.38 182 THR A C 1
ATOM 1387 O O . THR A 1 182 ? 17.536 -36.579 -32.553 1.00 62.38 182 THR A O 1
ATOM 1390 N N . ARG A 1 183 ? 15.594 -37.046 -33.649 1.00 52.81 183 ARG A N 1
ATOM 1391 C CA . ARG A 1 183 ? 14.658 -37.450 -32.575 1.00 52.81 183 ARG A CA 1
ATOM 1392 C C . ARG A 1 183 ? 14.447 -36.432 -31.435 1.00 52.81 183 ARG A C 1
ATOM 1394 O O . ARG A 1 183 ? 15.345 -36.149 -30.666 1.00 52.81 183 ARG A O 1
ATOM 1401 N N . ARG A 1 184 ? 13.221 -35.981 -31.152 1.00 55.06 184 ARG A N 1
ATOM 1402 C CA . ARG A 1 184 ? 12.064 -36.837 -30.848 1.00 55.06 184 ARG A CA 1
ATOM 1403 C C . ARG A 1 184 ? 10.754 -36.049 -30.949 1.00 55.06 184 ARG A C 1
ATOM 1405 O O . ARG A 1 184 ? 10.559 -35.059 -30.254 1.00 55.06 184 ARG A O 1
ATOM 1412 N N . ALA A 1 185 ? 9.839 -36.587 -31.748 1.00 53.81 185 ALA A N 1
ATOM 1413 C CA . ALA A 1 185 ? 8.407 -36.427 -31.555 1.00 53.81 185 ALA A CA 1
ATOM 1414 C C . ALA A 1 185 ? 8.001 -36.935 -30.159 1.00 53.81 185 ALA A C 1
ATOM 1416 O O . ALA A 1 185 ? 8.514 -37.954 -29.687 1.00 53.81 185 ALA A O 1
ATOM 1417 N N . GLY A 1 186 ? 7.061 -36.239 -29.527 1.00 56.84 186 GLY A N 1
ATOM 1418 C CA . GLY A 1 186 ? 6.526 -36.562 -28.208 1.00 56.84 186 GLY A CA 1
ATOM 1419 C C . GLY A 1 186 ? 5.127 -35.983 -28.040 1.00 56.84 186 GLY A C 1
ATOM 1420 O O . GLY A 1 186 ? 4.897 -35.151 -27.176 1.00 56.84 186 GLY A O 1
ATOM 1421 N N . ASN A 1 187 ? 4.223 -36.400 -28.923 1.00 57.75 187 ASN A N 1
ATOM 1422 C CA . ASN A 1 187 ? 2.789 -36.139 -28.880 1.00 57.75 187 ASN A CA 1
ATOM 1423 C C . ASN A 1 187 ? 2.121 -37.214 -27.988 1.00 57.75 187 ASN A C 1
ATOM 1425 O O . ASN A 1 187 ? 2.228 -38.394 -28.320 1.00 57.75 187 ASN A O 1
ATOM 1429 N N . ARG A 1 188 ? 1.468 -36.835 -26.880 1.00 59.19 188 ARG A N 1
ATOM 1430 C CA . ARG A 1 188 ? 0.436 -37.583 -26.107 1.00 59.19 188 ARG A CA 1
ATOM 1431 C C . ARG A 1 188 ? -0.265 -36.535 -25.223 1.00 59.19 188 ARG A C 1
ATOM 1433 O O . ARG A 1 188 ? 0.409 -35.923 -24.410 1.00 59.19 188 ARG A O 1
ATOM 1440 N N . ALA A 1 189 ? -1.509 -36.109 -25.442 1.00 62.28 189 ALA A N 1
ATOM 1441 C CA . ALA A 1 189 ? -2.788 -36.833 -25.457 1.00 62.28 189 ALA A CA 1
ATOM 1442 C C . ALA A 1 189 ? -3.101 -37.561 -24.132 1.00 62.28 189 ALA A C 1
ATOM 1444 O O . ALA A 1 189 ? -2.483 -38.589 -23.863 1.00 62.28 189 ALA A O 1
ATOM 1445 N N . ALA A 1 190 ? -4.059 -37.009 -23.365 1.00 57.16 190 ALA A N 1
ATOM 1446 C CA . ALA A 1 190 ? -5.055 -37.648 -22.471 1.00 57.16 190 ALA A CA 1
ATOM 1447 C C . ALA A 1 190 ? -5.512 -36.601 -21.422 1.00 57.16 190 ALA A C 1
ATOM 1449 O O . ALA A 1 190 ? -4.697 -36.144 -20.632 1.00 57.16 190 ALA A O 1
ATOM 1450 N N . SER A 1 191 ? -6.701 -35.994 -21.514 1.00 62.25 191 SER A N 1
ATOM 1451 C CA . SER A 1 191 ? -8.018 -36.518 -21.096 1.00 62.25 191 SER A CA 1
ATOM 1452 C C . SER A 1 191 ? -8.128 -36.804 -19.591 1.00 62.25 191 SER A C 1
ATOM 1454 O O . SER A 1 191 ? -7.688 -37.866 -19.147 1.00 62.25 191 SER A O 1
ATOM 1456 N N . GLN A 1 192 ? -8.769 -35.897 -18.849 1.00 62.56 192 GLN A N 1
ATOM 1457 C CA . GLN A 1 192 ? -9.968 -36.133 -18.027 1.00 62.56 192 GLN A CA 1
ATOM 1458 C C . GLN A 1 192 ? -10.498 -34.801 -17.493 1.00 62.56 192 GLN A C 1
ATOM 1460 O O . GLN A 1 192 ? -9.660 -33.954 -17.116 1.00 62.56 192 GLN A O 1
#

Secondary structure (DSSP, 8-state):
--HHHHHHHHHHHHHHHHHHHHHHHHHHTS-TTTS-HHHHHHHHHHHHHHHHHHHHHHHHTS-HHHHT-HHHHHHHHHHHHHHHHHHHHHHGGGT--IIIIIIIT--HHHHHHHHHHHHHHHHHHHHTT--THHHHHHHHHHHHHHHHHHHTT-----------------SSSS------------------

Radius of gyration: 30.79 Å; Cα contacts (8 Å, |Δi|>4): 156; chains: 1; bounding box: 81×46×70 Å

Nearest PDB structures (foldseek):
  3ncy-assembly1_A  TM=2.272E-01  e=9.843E+00  Salmonella enterica subsp. enterica serovar Typhimurium